Protein AF-A0A7C4TKN8-F1 (afdb_monomer_lite)

Radius of gyration: 19.86 Å; chains: 1; bounding box: 41×46×55 Å

Structure (mmCIF, N/CA/C/O backbone):
data_AF-A0A7C4TKN8-F1
#
_entry.id   AF-A0A7C4TKN8-F1
#
loop_
_atom_site.group_PDB
_atom_site.id
_atom_site.type_symbol
_atom_site.label_atom_id
_atom_site.label_alt_id
_atom_site.label_comp_id
_atom_site.label_asym_id
_atom_site.label_entity_id
_atom_site.label_seq_id
_atom_site.pdbx_PDB_ins_code
_atom_site.Cartn_x
_atom_site.Cartn_y
_atom_site.Cartn_z
_atom_site.occupancy
_atom_site.B_iso_or_equiv
_atom_site.auth_seq_id
_atom_site.auth_comp_id
_atom_site.auth_asym_id
_atom_site.auth_atom_id
_atom_site.pdbx_PDB_model_num
ATOM 1 N N . TYR A 1 1 ? 11.112 13.269 9.703 1.00 58.38 1 TYR A N 1
ATOM 2 C CA . TYR A 1 1 ? 10.769 14.189 8.607 1.00 58.38 1 TYR A CA 1
ATOM 3 C C . TYR A 1 1 ? 9.721 13.500 7.761 1.00 58.38 1 TYR A C 1
ATOM 5 O O . TYR A 1 1 ? 9.881 12.313 7.510 1.00 58.38 1 TYR A O 1
ATOM 13 N N . GLU A 1 2 ? 8.655 14.202 7.397 1.00 79.31 2 GLU A N 1
ATOM 14 C CA . GLU A 1 2 ? 7.656 13.716 6.440 1.00 79.31 2 GLU A CA 1
ATOM 15 C C . GLU A 1 2 ? 8.049 14.217 5.048 1.00 79.31 2 GLU A C 1
ATOM 17 O O . GLU A 1 2 ? 8.492 15.358 4.909 1.00 79.31 2 GLU A O 1
ATOM 22 N N . VAL A 1 3 ? 7.946 13.355 4.038 1.00 88.38 3 VAL A N 1
ATOM 23 C CA . VAL A 1 3 ? 8.319 13.647 2.648 1.00 88.38 3 VAL A CA 1
ATOM 24 C C . VAL A 1 3 ? 7.251 13.046 1.742 1.00 88.38 3 VAL A C 1
ATOM 26 O O . VAL A 1 3 ? 6.828 11.910 1.963 1.00 88.38 3 VAL A O 1
ATOM 29 N N . ALA A 1 4 ? 6.805 13.791 0.728 1.00 90.62 4 ALA A N 1
ATOM 30 C CA . ALA A 1 4 ? 5.909 13.244 -0.283 1.00 90.62 4 ALA A CA 1
ATOM 31 C C . ALA A 1 4 ? 6.655 12.204 -1.133 1.00 90.62 4 ALA A C 1
ATOM 33 O O . ALA A 1 4 ? 7.794 12.426 -1.538 1.00 90.62 4 ALA A O 1
ATOM 34 N N . ILE A 1 5 ? 6.012 11.075 -1.442 1.00 91.00 5 ILE A N 1
ATOM 35 C CA . ILE A 1 5 ? 6.654 9.979 -2.195 1.00 91.00 5 ILE A CA 1
ATOM 36 C C . ILE A 1 5 ? 7.124 10.458 -3.579 1.00 91.00 5 ILE A C 1
ATOM 38 O O . ILE A 1 5 ? 8.182 10.054 -4.054 1.00 91.00 5 ILE A O 1
ATOM 42 N N . GLU A 1 6 ? 6.375 11.370 -4.198 1.00 92.50 6 GLU A N 1
ATOM 43 C CA . GLU A 1 6 ? 6.770 12.031 -5.442 1.00 92.50 6 GLU A CA 1
ATOM 44 C C . GLU A 1 6 ? 8.102 12.784 -5.314 1.00 92.50 6 GLU A C 1
ATOM 46 O O . GLU A 1 6 ? 8.984 12.637 -6.163 1.00 92.50 6 GLU A O 1
ATOM 51 N N . ASP A 1 7 ? 8.270 13.563 -4.245 1.00 93.88 7 ASP A N 1
ATOM 52 C CA . ASP A 1 7 ? 9.499 14.318 -4.004 1.00 93.88 7 ASP A CA 1
ATOM 53 C C . ASP A 1 7 ? 10.676 13.373 -3.760 1.00 93.88 7 ASP A C 1
ATOM 55 O O . ASP A 1 7 ? 11.743 13.565 -4.344 1.00 93.88 7 ASP A O 1
ATOM 59 N N . LEU A 1 8 ? 10.455 12.301 -2.988 1.00 92.94 8 LEU A N 1
ATOM 60 C CA . LEU A 1 8 ? 11.443 11.243 -2.778 1.00 92.94 8 LEU A CA 1
ATOM 61 C C . LEU A 1 8 ? 11.864 10.599 -4.108 1.00 92.94 8 LEU A C 1
ATOM 63 O O . LEU A 1 8 ? 13.055 10.457 -4.377 1.00 92.94 8 LEU A O 1
ATOM 67 N N . PHE A 1 9 ? 10.907 10.240 -4.968 1.00 93.81 9 PHE A N 1
ATOM 68 C CA . PHE A 1 9 ? 11.195 9.668 -6.285 1.00 93.81 9 PHE A CA 1
ATOM 69 C C . PHE A 1 9 ? 12.039 10.628 -7.134 1.00 93.81 9 PHE A C 1
ATOM 71 O O . PHE A 1 9 ? 13.048 10.236 -7.722 1.00 93.81 9 PHE A O 1
ATOM 78 N N . ASN A 1 10 ? 11.651 11.904 -7.174 1.00 93.31 10 ASN A N 1
ATOM 79 C CA . ASN A 1 10 ? 12.344 12.936 -7.940 1.00 93.31 10 ASN A CA 1
ATOM 80 C C . ASN A 1 10 ? 13.753 13.232 -7.406 1.00 93.31 10 ASN A C 1
ATOM 82 O O . ASN A 1 10 ? 14.651 13.546 -8.191 1.00 93.31 10 ASN A O 1
ATOM 86 N N . GLU A 1 11 ? 13.966 13.132 -6.096 1.00 92.50 11 GLU A N 1
ATOM 87 C CA . GLU A 1 11 ? 15.286 13.239 -5.481 1.00 92.50 11 GLU A CA 1
ATOM 88 C C . GLU A 1 11 ? 16.173 12.051 -5.866 1.00 92.50 11 GLU A C 1
ATOM 90 O O . GLU A 1 11 ? 17.301 12.246 -6.325 1.00 92.5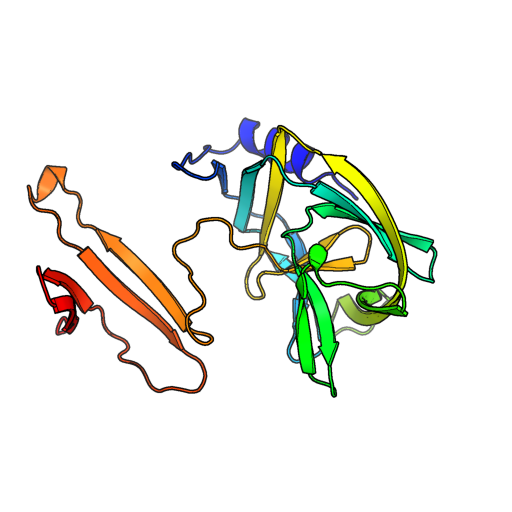0 11 GLU A O 1
ATOM 95 N N . LEU A 1 12 ? 15.645 10.830 -5.775 1.00 91.19 12 LEU A N 1
ATOM 96 C CA . LEU A 1 12 ? 16.371 9.607 -6.113 1.00 91.19 12 LEU A CA 1
ATOM 97 C C . LEU A 1 12 ? 16.767 9.535 -7.587 1.00 91.19 12 LEU A C 1
ATOM 99 O O . LEU A 1 12 ? 17.853 9.056 -7.908 1.00 91.19 12 LEU A O 1
ATOM 103 N N . LEU A 1 13 ? 15.950 10.080 -8.491 1.00 91.38 13 LEU A N 1
ATOM 104 C CA . LEU A 1 13 ? 16.299 10.206 -9.909 1.00 91.38 13 LEU A CA 1
ATOM 105 C C . LEU A 1 13 ? 17.585 11.009 -10.162 1.00 91.38 13 LEU A C 1
ATOM 107 O O . LEU A 1 13 ? 18.194 10.861 -11.220 1.00 91.38 13 LEU A O 1
ATOM 111 N N . ARG A 1 14 ? 17.996 11.883 -9.234 1.00 89.56 14 ARG A N 1
ATOM 112 C CA . ARG A 1 14 ? 19.223 12.684 -9.387 1.00 89.56 14 ARG A CA 1
ATOM 113 C C . ARG A 1 14 ? 20.488 11.877 -9.116 1.00 89.56 14 ARG A C 1
ATOM 115 O O . ARG A 1 14 ? 21.559 12.282 -9.560 1.00 89.56 14 ARG A O 1
ATOM 122 N N . SER A 1 15 ? 20.376 10.782 -8.369 1.00 83.69 15 SER A N 1
ATOM 123 C CA . SER A 1 15 ? 21.509 10.000 -7.862 1.00 83.69 15 SER A CA 1
ATOM 124 C C . SER A 1 15 ? 21.480 8.526 -8.271 1.00 83.69 15 SER A C 1
ATOM 126 O O . SER A 1 15 ? 22.501 7.853 -8.146 1.00 83.69 15 SER A O 1
ATOM 128 N N . SER A 1 16 ? 20.348 8.026 -8.774 1.00 83.69 16 SER A N 1
ATOM 129 C CA . SER A 1 16 ? 20.108 6.606 -9.048 1.00 83.69 16 SER A CA 1
ATOM 130 C C . SER A 1 16 ? 19.597 6.362 -10.469 1.00 83.69 16 SER A C 1
ATOM 132 O O . SER A 1 16 ? 19.028 7.239 -11.119 1.00 83.69 16 SER A O 1
ATOM 134 N N . ASN A 1 17 ? 19.788 5.135 -10.961 1.00 83.44 17 ASN A N 1
ATOM 135 C CA . ASN A 1 17 ? 19.325 4.740 -12.290 1.00 83.44 17 ASN A CA 1
ATOM 136 C C . ASN A 1 17 ? 17.815 4.475 -12.295 1.00 83.44 17 ASN A C 1
ATOM 138 O O . ASN A 1 17 ? 17.314 3.669 -11.511 1.00 83.44 17 ASN A O 1
ATOM 142 N N . LEU A 1 18 ? 17.117 5.104 -13.240 1.00 90.12 18 LEU A N 1
ATOM 143 C CA . LEU A 1 18 ? 15.716 4.828 -13.536 1.00 90.12 18 LEU A CA 1
ATOM 144 C C . LEU A 1 18 ? 15.592 3.538 -14.349 1.00 90.12 18 LEU A C 1
ATOM 146 O O . LEU A 1 18 ? 16.145 3.437 -15.446 1.00 90.12 18 LEU A O 1
ATOM 150 N N . ILE A 1 19 ? 14.807 2.589 -13.853 1.00 85.81 19 ILE A N 1
ATOM 151 C CA . ILE A 1 19 ? 14.421 1.395 -14.601 1.00 85.81 19 ILE A CA 1
ATOM 152 C C . ILE A 1 19 ? 13.006 1.629 -15.123 1.00 85.81 19 ILE A C 1
ATOM 154 O O . ILE A 1 19 ? 12.072 1.807 -14.346 1.00 85.81 19 ILE A O 1
ATOM 158 N N . ARG A 1 20 ? 12.850 1.638 -16.447 1.00 86.06 20 ARG A N 1
ATOM 159 C CA . ARG A 1 20 ? 11.546 1.787 -17.100 1.00 86.06 20 ARG A CA 1
ATOM 160 C C . ARG A 1 20 ? 11.044 0.440 -17.581 1.00 86.06 20 ARG A C 1
ATOM 162 O O . ARG A 1 20 ? 11.776 -0.290 -18.248 1.00 86.06 20 ARG A O 1
ATOM 169 N N . THR A 1 21 ? 9.789 0.143 -17.289 1.00 81.88 21 THR A N 1
ATOM 170 C CA . THR A 1 21 ? 9.071 -1.002 -17.848 1.00 81.88 21 THR A CA 1
ATOM 171 C C . THR A 1 21 ? 7.950 -0.506 -18.762 1.00 81.88 21 THR A C 1
ATOM 173 O O . THR A 1 21 ? 7.810 0.692 -19.008 1.00 81.88 21 THR A O 1
ATOM 176 N N . LYS A 1 22 ? 7.156 -1.430 -19.309 1.00 79.12 22 LYS A N 1
ATOM 177 C CA . LYS A 1 22 ? 5.969 -1.065 -20.089 1.00 79.12 22 LYS A CA 1
ATOM 178 C C . LYS A 1 22 ? 4.902 -0.391 -19.217 1.00 79.12 22 LYS A C 1
ATOM 180 O O . LYS A 1 22 ? 4.203 0.493 -19.703 1.00 79.12 22 LYS A O 1
ATOM 185 N N . ASP A 1 23 ? 4.796 -0.819 -17.962 1.00 79.44 23 ASP A N 1
ATOM 186 C CA . ASP A 1 23 ? 3.645 -0.523 -17.110 1.00 79.44 23 ASP A CA 1
ATOM 187 C C . ASP A 1 23 ? 3.998 0.455 -15.972 1.00 79.44 23 ASP A C 1
ATOM 189 O O . ASP A 1 23 ? 3.135 1.190 -15.501 1.00 79.44 23 ASP A O 1
ATOM 193 N N . TYR A 1 24 ? 5.269 0.517 -15.561 1.00 85.62 24 TYR A N 1
ATOM 194 C CA . TYR A 1 24 ? 5.747 1.366 -14.464 1.00 85.62 24 TYR A CA 1
ATOM 195 C C . TYR A 1 24 ? 7.229 1.753 -14.593 1.00 85.62 24 TYR A C 1
ATOM 197 O O . TYR A 1 24 ? 8.024 1.085 -15.260 1.00 85.62 24 TYR A O 1
ATOM 205 N N . ASP A 1 25 ? 7.606 2.814 -13.890 1.00 89.06 25 ASP A N 1
ATOM 206 C CA . ASP A 1 25 ? 8.979 3.258 -13.669 1.00 89.06 25 ASP A CA 1
ATOM 207 C C . ASP A 1 25 ? 9.376 2.932 -12.221 1.00 89.06 25 ASP A C 1
ATOM 209 O O . ASP A 1 25 ? 8.586 3.161 -11.304 1.00 89.06 25 ASP A O 1
ATOM 213 N N . LEU A 1 26 ? 10.601 2.457 -11.986 1.00 90.00 26 LEU A N 1
ATOM 214 C CA . LEU A 1 26 ? 11.130 2.276 -10.633 1.00 90.00 26 LEU A CA 1
ATOM 215 C C . LEU A 1 26 ? 12.525 2.879 -10.455 1.00 90.00 26 LEU A C 1
ATOM 217 O O . LEU A 1 26 ? 13.327 2.944 -11.391 1.00 90.00 26 LEU A O 1
ATOM 221 N N . VAL A 1 27 ? 12.820 3.262 -9.218 1.00 90.25 27 VAL A N 1
ATOM 222 C CA . VAL A 1 27 ? 14.156 3.647 -8.769 1.00 90.25 27 VAL A CA 1
ATOM 223 C C . VAL A 1 27 ? 14.496 2.818 -7.540 1.00 90.25 27 VAL A C 1
ATOM 225 O O . VAL A 1 27 ? 13.745 2.821 -6.566 1.00 90.25 27 VAL A O 1
ATOM 228 N N . ASN A 1 28 ? 15.613 2.093 -7.595 1.00 86.81 28 ASN A N 1
ATOM 229 C CA . ASN A 1 28 ? 16.101 1.337 -6.443 1.00 86.81 28 ASN A CA 1
ATOM 230 C C . ASN A 1 28 ? 16.633 2.288 -5.373 1.00 86.81 28 ASN A C 1
ATOM 232 O O . ASN A 1 28 ? 17.205 3.334 -5.686 1.00 86.81 28 ASN A O 1
ATOM 236 N N . THR A 1 29 ? 16.495 1.881 -4.120 1.00 86.69 29 THR A N 1
ATOM 237 C CA . THR A 1 29 ? 16.937 2.654 -2.962 1.00 86.69 29 THR A CA 1
ATOM 238 C C . THR A 1 29 ? 17.842 1.829 -2.066 1.00 86.69 29 THR A C 1
ATOM 240 O O . THR A 1 29 ? 17.672 0.621 -1.930 1.00 86.69 29 THR A O 1
ATOM 243 N N . ASP A 1 30 ? 18.795 2.507 -1.433 1.00 85.56 30 ASP A N 1
ATOM 244 C CA . ASP A 1 30 ? 19.619 1.958 -0.362 1.00 85.56 30 ASP A CA 1
ATOM 245 C C . ASP A 1 30 ? 19.651 2.961 0.797 1.00 85.56 30 ASP A C 1
ATOM 247 O O . ASP A 1 30 ? 19.662 4.176 0.582 1.00 85.56 30 ASP A O 1
ATOM 251 N N . GLY A 1 31 ? 19.605 2.460 2.029 1.00 88.69 31 GLY A N 1
ATOM 252 C CA . GLY A 1 31 ? 19.611 3.286 3.238 1.00 88.69 31 GLY A CA 1
ATOM 253 C C . GLY A 1 31 ? 18.335 4.097 3.512 1.00 88.69 31 GLY A C 1
ATOM 254 O O . GLY A 1 31 ? 18.346 4.922 4.426 1.00 88.69 31 GLY A O 1
ATOM 255 N N . ILE A 1 32 ? 17.242 3.875 2.772 1.00 92.50 32 ILE A N 1
ATOM 256 C CA . ILE A 1 32 ? 15.937 4.506 3.031 1.00 92.50 32 ILE A CA 1
ATOM 257 C C . ILE A 1 32 ? 15.050 3.546 3.815 1.00 92.50 32 ILE A C 1
ATOM 259 O O . ILE A 1 32 ? 14.935 2.367 3.487 1.00 92.50 32 ILE A O 1
ATOM 263 N N . TYR A 1 33 ? 14.390 4.076 4.841 1.00 93.75 33 TYR A N 1
ATOM 264 C CA . TYR A 1 33 ? 13.512 3.311 5.712 1.00 93.75 33 TYR A CA 1
ATOM 265 C C . TYR A 1 33 ? 12.176 4.022 5.883 1.00 93.75 33 TYR A C 1
ATOM 267 O O . TYR A 1 33 ? 12.111 5.250 5.921 1.00 93.75 33 TYR A O 1
ATOM 275 N N . THR A 1 34 ? 11.122 3.233 6.043 1.00 94.69 34 THR A N 1
ATOM 276 C CA . THR A 1 34 ? 9.787 3.707 6.411 1.00 94.69 34 THR A CA 1
ATOM 277 C C . THR A 1 34 ? 9.215 2.837 7.524 1.00 94.69 34 THR A C 1
ATOM 279 O O . THR A 1 34 ? 9.735 1.756 7.806 1.00 94.69 34 THR A O 1
ATOM 282 N N . LEU A 1 35 ? 8.158 3.305 8.181 1.00 94.31 35 LEU A N 1
ATOM 283 C CA . LEU A 1 35 ? 7.418 2.483 9.129 1.00 94.31 35 LEU A CA 1
ATOM 284 C C . LEU A 1 35 ? 6.577 1.468 8.363 1.00 94.31 35 LEU A C 1
ATOM 286 O O . LEU A 1 35 ? 5.854 1.839 7.445 1.00 94.31 35 LEU A O 1
ATOM 290 N N . SER A 1 36 ? 6.660 0.205 8.765 1.00 94.81 36 SER A N 1
ATOM 291 C CA . SER A 1 36 ? 5.910 -0.908 8.187 1.00 94.81 36 SER A CA 1
ATOM 292 C C . SER A 1 36 ? 5.313 -1.763 9.299 1.00 94.81 36 SER A C 1
ATOM 294 O O . SER A 1 36 ? 5.934 -1.960 10.350 1.00 94.81 36 SER A O 1
ATOM 296 N N . LEU A 1 37 ? 4.101 -2.257 9.070 1.00 93.56 37 LEU A N 1
ATOM 297 C CA . LEU A 1 37 ? 3.360 -3.132 9.964 1.00 93.56 37 LEU A CA 1
ATOM 298 C C . LEU A 1 37 ? 3.683 -4.595 9.649 1.00 93.56 37 LEU A C 1
ATOM 300 O O . LEU A 1 37 ? 3.576 -5.050 8.511 1.00 93.56 37 LEU A O 1
ATOM 304 N N . ASN A 1 38 ? 3.981 -5.381 10.679 1.00 92.00 38 ASN A N 1
ATOM 305 C CA . ASN A 1 38 ? 3.947 -6.831 10.580 1.00 92.00 38 ASN A CA 1
ATOM 306 C C . ASN A 1 38 ? 2.497 -7.323 10.764 1.00 92.00 38 ASN A C 1
ATOM 308 O O . ASN A 1 38 ? 1.995 -7.316 11.891 1.00 92.00 38 ASN A O 1
ATOM 312 N N . PRO A 1 39 ? 1.825 -7.830 9.713 1.00 88.38 39 PRO A N 1
ATOM 313 C CA . PRO A 1 39 ? 0.411 -8.207 9.791 1.00 88.38 39 PRO A CA 1
ATOM 314 C C . PRO A 1 39 ? 0.148 -9.403 10.719 1.00 88.38 39 PRO A C 1
ATOM 316 O O . PRO A 1 39 ? -0.993 -9.660 11.079 1.00 88.38 39 PRO A O 1
ATOM 319 N N . LYS A 1 40 ? 1.182 -10.153 11.131 1.00 88.00 40 LYS A N 1
ATOM 320 C CA . LYS A 1 40 ? 1.015 -11.312 12.023 1.00 88.00 40 LYS A CA 1
ATOM 321 C C . LYS A 1 40 ? 0.866 -10.941 13.491 1.00 88.00 40 LYS A C 1
ATOM 323 O O . LYS A 1 40 ? 0.305 -11.721 14.251 1.00 88.00 40 LYS A O 1
ATOM 328 N N . ASN A 1 41 ? 1.471 -9.837 13.912 1.00 89.25 41 ASN A N 1
ATOM 329 C CA . ASN A 1 41 ? 1.534 -9.455 15.324 1.00 89.25 41 ASN A CA 1
ATOM 330 C C . ASN A 1 41 ? 1.265 -7.965 15.557 1.00 89.25 41 ASN A C 1
ATOM 332 O O . ASN A 1 41 ? 1.430 -7.500 16.679 1.00 89.25 41 ASN A O 1
ATOM 336 N N . LEU A 1 42 ? 0.901 -7.234 14.501 1.00 91.25 42 LEU A N 1
ATOM 337 C CA . LEU A 1 42 ? 0.583 -5.810 14.500 1.00 91.25 42 LEU A CA 1
ATOM 338 C C . LEU A 1 42 ? 1.718 -4.898 14.984 1.00 91.25 42 LEU A C 1
ATOM 340 O O . LEU A 1 42 ? 1.491 -3.725 15.250 1.00 91.25 42 LEU A O 1
ATOM 344 N N . THR A 1 43 ? 2.953 -5.390 15.070 1.00 92.69 43 THR A N 1
ATOM 345 C CA . THR A 1 43 ? 4.089 -4.539 15.449 1.00 92.69 43 THR A CA 1
ATOM 346 C C . THR A 1 43 ? 4.516 -3.657 14.283 1.00 92.69 43 THR A C 1
ATOM 348 O O . THR A 1 43 ? 4.574 -4.114 13.141 1.00 92.69 43 THR A O 1
ATOM 351 N N . ILE A 1 44 ? 4.855 -2.405 14.574 1.00 93.31 44 ILE A N 1
ATOM 352 C CA . ILE A 1 44 ? 5.360 -1.427 13.613 1.00 93.31 44 ILE A CA 1
ATOM 353 C C . ILE A 1 44 ? 6.840 -1.208 13.859 1.00 93.31 44 ILE A C 1
ATOM 355 O O . ILE A 1 44 ? 7.269 -0.964 14.988 1.00 93.31 44 ILE A O 1
ATOM 359 N N . ASN A 1 45 ? 7.625 -1.291 12.790 1.00 93.31 45 ASN A N 1
ATOM 360 C CA . ASN A 1 45 ? 9.068 -1.110 12.829 1.00 93.31 45 ASN A CA 1
ATOM 361 C C . ASN A 1 45 ? 9.559 -0.369 11.589 1.00 93.31 45 ASN A C 1
ATOM 363 O O . ASN A 1 45 ? 8.901 -0.363 10.549 1.00 93.31 45 ASN A O 1
ATOM 367 N N . TRP A 1 46 ? 10.753 0.207 11.695 1.00 93.81 46 TRP A N 1
ATOM 368 C CA . TRP A 1 46 ? 11.481 0.704 10.535 1.00 93.81 46 TRP A CA 1
ATOM 369 C C . TRP A 1 46 ? 11.874 -0.470 9.639 1.00 93.81 46 TRP A C 1
ATOM 371 O O . TRP A 1 46 ? 12.495 -1.428 10.097 1.00 93.81 46 TRP A O 1
ATOM 381 N N . CYS A 1 47 ? 11.488 -0.401 8.372 1.00 93.81 47 CYS A N 1
ATOM 382 C CA . CYS A 1 47 ? 11.731 -1.420 7.359 1.00 93.81 47 CYS A CA 1
ATOM 383 C C . CYS A 1 47 ? 12.334 -0.777 6.111 1.00 93.81 47 CYS A C 1
ATOM 385 O O . CYS A 1 47 ? 12.087 0.397 5.828 1.00 93.81 47 CYS A O 1
ATOM 387 N N . SER A 1 48 ? 13.170 -1.542 5.410 1.00 94.00 48 SER A N 1
ATOM 388 C CA . SER A 1 48 ? 13.941 -1.045 4.271 1.00 94.00 48 SER A CA 1
ATOM 389 C C . SER A 1 48 ? 13.019 -0.819 3.082 1.00 94.00 48 SER A C 1
ATOM 391 O O . SER A 1 48 ? 12.331 -1.740 2.635 1.00 94.00 48 SER A O 1
ATOM 393 N N . VAL A 1 49 ? 13.039 0.397 2.550 1.00 93.12 49 VAL A N 1
ATOM 394 C CA . VAL A 1 49 ? 12.483 0.688 1.231 1.00 93.12 49 VAL A CA 1
ATOM 395 C C . VAL A 1 49 ? 13.557 0.278 0.234 1.00 93.12 49 VAL A C 1
ATOM 397 O O . VAL A 1 49 ? 14.667 0.809 0.288 1.00 93.12 49 VAL A O 1
ATOM 400 N N . TYR A 1 50 ? 13.266 -0.685 -0.638 1.00 88.75 50 TYR A N 1
ATOM 401 C CA . TYR A 1 50 ? 14.224 -1.146 -1.655 1.00 88.75 50 TYR A CA 1
ATOM 402 C C . TYR A 1 50 ? 13.940 -0.564 -3.042 1.00 88.75 50 TYR A C 1
ATOM 404 O O . TYR A 1 50 ? 14.827 -0.554 -3.898 1.00 88.75 50 TYR A O 1
ATOM 412 N N . ALA A 1 51 ? 12.725 -0.061 -3.263 1.00 90.44 51 ALA A N 1
ATOM 413 C CA . ALA A 1 51 ? 12.378 0.675 -4.464 1.00 90.44 51 ALA A CA 1
ATOM 414 C C . ALA A 1 51 ? 11.271 1.701 -4.203 1.00 90.44 51 ALA A C 1
ATOM 416 O O . ALA A 1 51 ? 10.394 1.504 -3.361 1.00 90.44 51 ALA A O 1
ATOM 417 N N . VAL A 1 52 ? 11.296 2.775 -4.989 1.00 92.12 52 VAL A N 1
ATOM 418 C CA . VAL A 1 52 ? 10.169 3.696 -5.164 1.00 92.12 52 VAL A CA 1
ATOM 419 C C . VAL A 1 52 ? 9.659 3.521 -6.585 1.00 92.12 52 VAL A C 1
ATOM 421 O O . VAL A 1 52 ? 10.440 3.534 -7.541 1.00 92.12 52 VAL A O 1
ATOM 424 N N . VAL A 1 53 ? 8.353 3.335 -6.727 1.00 90.06 53 VAL A N 1
ATOM 425 C CA . VAL A 1 53 ? 7.701 2.999 -7.992 1.00 90.06 53 VAL A CA 1
ATOM 426 C C . VAL A 1 53 ? 6.729 4.106 -8.359 1.00 90.06 53 VAL A C 1
ATOM 428 O O . VAL A 1 53 ? 6.062 4.671 -7.496 1.00 90.06 53 VAL A O 1
ATOM 431 N N . ARG A 1 54 ? 6.615 4.403 -9.652 1.00 89.50 54 ARG A N 1
ATOM 432 C CA . ARG A 1 54 ? 5.518 5.211 -10.181 1.00 89.50 54 ARG A CA 1
ATOM 433 C C . ARG A 1 54 ? 4.918 4.568 -11.416 1.00 89.50 54 ARG A C 1
ATOM 435 O O . ARG A 1 54 ? 5.627 3.963 -12.217 1.00 89.50 54 ARG A O 1
ATOM 442 N N . HIS A 1 55 ? 3.632 4.777 -11.632 1.00 85.69 55 HIS A N 1
ATOM 443 C CA . HIS A 1 55 ? 2.984 4.411 -12.886 1.00 85.69 55 HIS A CA 1
ATOM 444 C C . HIS A 1 55 ? 1.985 5.483 -13.293 1.00 85.69 55 HIS A C 1
ATOM 446 O O . HIS A 1 55 ? 1.489 6.243 -12.457 1.00 85.69 55 HIS A O 1
ATOM 452 N N . ARG A 1 56 ? 1.725 5.583 -14.599 1.00 85.62 56 ARG A N 1
ATOM 453 C CA . ARG A 1 56 ? 0.729 6.523 -15.102 1.00 85.62 56 ARG A CA 1
ATOM 454 C C . ARG A 1 56 ? -0.650 5.920 -14.874 1.00 85.62 56 ARG A C 1
ATOM 456 O O . ARG A 1 56 ? -0.909 4.816 -15.341 1.00 85.62 56 ARG A O 1
ATOM 463 N N . SER A 1 57 ? -1.513 6.644 -14.180 1.00 81.44 57 SER A N 1
ATOM 464 C CA . SER A 1 57 ? -2.865 6.201 -13.872 1.00 81.44 57 SER A CA 1
ATOM 465 C C . SER A 1 57 ? -3.887 7.284 -14.204 1.00 81.44 57 SER A C 1
ATOM 467 O O . SER A 1 57 ? -3.592 8.481 -14.149 1.00 81.44 57 SER A O 1
ATOM 469 N N . SER A 1 58 ? -5.079 6.819 -14.574 1.00 84.19 58 SER A N 1
ATOM 470 C CA . SER A 1 58 ? -6.293 7.604 -14.763 1.00 84.19 58 SER A CA 1
ATOM 471 C C . SER A 1 58 ? -7.398 7.074 -13.841 1.00 84.19 58 SER A C 1
ATOM 473 O O . SER A 1 58 ? -8.438 6.629 -14.326 1.00 84.19 58 SER A O 1
ATOM 475 N N . SER A 1 59 ? -7.133 7.033 -12.533 1.00 81.94 59 SER A N 1
ATOM 476 C CA . SER A 1 59 ? -8.053 6.485 -11.523 1.00 81.94 59 SER A CA 1
ATOM 477 C C . SER A 1 59 ? -8.763 7.587 -10.738 1.00 81.94 59 SER A C 1
ATOM 479 O O . SER A 1 59 ? -8.286 8.726 -10.622 1.00 81.94 59 SER A O 1
ATOM 481 N N . TYR A 1 60 ? -9.901 7.230 -10.149 1.00 87.75 60 TYR A N 1
ATOM 482 C CA . TYR A 1 60 ? -10.596 8.081 -9.195 1.00 87.75 60 TYR A CA 1
ATOM 483 C C . TYR A 1 60 ? -9.791 8.229 -7.905 1.00 87.75 60 TYR A C 1
ATOM 485 O O . TYR A 1 60 ? -9.269 7.257 -7.356 1.00 87.75 60 TYR A O 1
ATOM 493 N N . LEU A 1 61 ? -9.676 9.469 -7.432 1.00 90.25 61 LEU A N 1
ATOM 494 C CA . LEU A 1 61 ? -8.983 9.832 -6.205 1.00 90.25 61 LEU A CA 1
ATOM 495 C C . LEU A 1 61 ? -10.003 10.088 -5.100 1.00 90.25 61 LEU A C 1
ATOM 497 O O . LEU A 1 61 ? -10.941 10.874 -5.272 1.00 90.25 61 LEU A O 1
ATOM 501 N N . TYR A 1 62 ? -9.770 9.469 -3.950 1.00 93.00 62 TYR A N 1
ATOM 502 C CA . TYR A 1 62 ? -10.598 9.602 -2.763 1.00 93.00 62 TYR A CA 1
ATOM 503 C C . TYR A 1 62 ? -9.783 10.137 -1.584 1.00 93.00 62 TYR A C 1
ATOM 505 O O . TYR A 1 62 ? -8.592 9.859 -1.459 1.00 93.00 62 TYR A O 1
ATOM 513 N N . GLU A 1 63 ? -10.428 10.913 -0.716 1.00 95.38 63 GLU A N 1
ATOM 514 C CA . GLU A 1 63 ? -9.936 11.258 0.618 1.00 95.38 63 GLU A CA 1
ATOM 515 C C . GLU A 1 63 ? -10.663 10.371 1.622 1.00 95.38 63 GLU A C 1
ATOM 517 O O . GLU A 1 63 ? -11.872 10.518 1.819 1.00 95.38 63 GLU A O 1
ATOM 522 N N . VAL A 1 64 ? -9.935 9.447 2.241 1.00 96.38 64 VAL A N 1
ATOM 523 C CA . VAL A 1 64 ? -10.435 8.652 3.365 1.00 96.38 64 VAL A CA 1
ATOM 524 C C . VAL A 1 64 ? -10.119 9.421 4.638 1.00 96.38 64 VAL A C 1
ATOM 526 O O . VAL A 1 64 ? -8.951 9.693 4.912 1.00 96.38 64 VAL A O 1
ATOM 529 N N . VAL A 1 65 ? -11.145 9.786 5.403 1.00 97.25 65 VAL A N 1
ATOM 530 C CA . VAL A 1 65 ? -11.019 10.527 6.664 1.00 97.25 65 VAL A CA 1
ATOM 531 C C . VAL A 1 65 ? -11.353 9.598 7.822 1.00 97.25 65 VAL A C 1
ATOM 533 O O . VAL A 1 65 ? -12.325 8.844 7.769 1.00 97.25 65 VAL A O 1
ATOM 536 N N . LEU A 1 66 ? -10.548 9.654 8.877 1.00 96.94 66 LEU A N 1
ATOM 537 C CA . LEU A 1 66 ? -10.706 8.849 10.081 1.00 96.94 66 LEU A CA 1
ATOM 538 C C . LEU A 1 66 ? -11.404 9.622 11.202 1.00 96.94 66 LEU A C 1
ATOM 540 O O . LEU A 1 66 ? -11.604 10.836 11.135 1.00 96.94 66 LEU A O 1
ATOM 544 N N . ASP A 1 67 ? -11.827 8.910 12.239 1.00 96.25 67 ASP A N 1
ATOM 545 C CA . ASP A 1 67 ? -12.502 9.476 13.409 1.00 96.25 67 ASP A CA 1
ATOM 546 C C . ASP A 1 67 ? -11.588 10.294 14.337 1.00 96.25 67 ASP A C 1
ATOM 548 O O . ASP A 1 67 ? -12.087 11.078 15.143 1.00 96.25 67 ASP A O 1
ATOM 552 N N 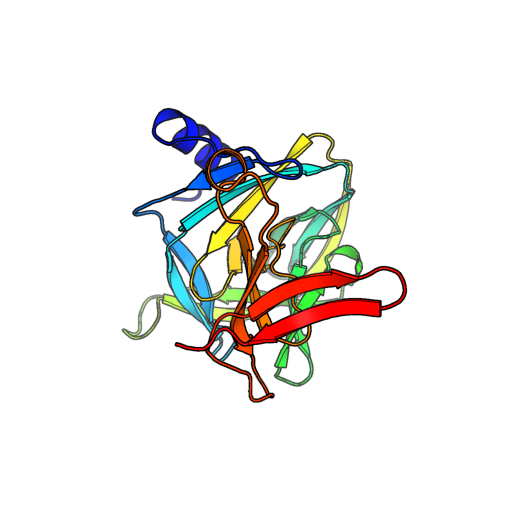. ASP A 1 68 ? -10.270 10.174 14.183 1.00 92.50 68 ASP A N 1
ATOM 553 C CA . ASP A 1 68 ? -9.262 11.001 14.855 1.00 92.50 68 ASP A CA 1
ATOM 554 C C . ASP A 1 68 ? -8.861 12.257 14.054 1.00 92.50 68 ASP A C 1
ATOM 556 O O . ASP A 1 68 ? -8.030 13.043 14.507 1.00 92.50 68 ASP A O 1
ATOM 560 N N . GLY A 1 69 ? -9.474 12.471 12.884 1.00 92.12 69 GLY A N 1
ATOM 561 C CA . GLY A 1 69 ? -9.207 13.605 11.998 1.00 92.12 69 GLY A CA 1
ATOM 562 C C . GLY A 1 69 ? -8.051 13.393 11.016 1.00 92.12 69 GLY A C 1
ATOM 563 O O . GLY A 1 69 ? -7.863 14.237 10.136 1.00 92.12 69 GLY A O 1
ATOM 564 N N . ASN A 1 70 ? -7.311 12.281 11.107 1.00 92.94 70 ASN A N 1
ATOM 565 C CA . ASN A 1 70 ? -6.324 11.920 10.091 1.00 92.94 70 ASN A CA 1
ATOM 566 C C . ASN A 1 70 ? -7.008 11.606 8.756 1.00 92.94 70 ASN A C 1
ATOM 568 O O . ASN A 1 70 ? -8.165 11.182 8.709 1.00 92.94 70 ASN A O 1
ATOM 572 N N . SER A 1 71 ? -6.288 11.808 7.653 1.00 94.81 71 SER A N 1
ATOM 573 C CA . SER A 1 71 ? -6.805 11.485 6.324 1.00 94.81 71 SER A CA 1
ATOM 574 C C . SER A 1 71 ? -5.717 11.065 5.343 1.00 94.81 71 SER A C 1
ATOM 576 O O . SER A 1 71 ? -4.562 11.494 5.429 1.00 94.81 71 SER A O 1
ATOM 578 N N . LEU A 1 72 ? -6.111 10.238 4.379 1.00 93.75 72 LEU A N 1
ATOM 579 C CA . LEU A 1 72 ? -5.259 9.755 3.300 1.00 93.75 72 LEU A CA 1
ATOM 580 C C . LEU A 1 72 ? -5.931 10.014 1.954 1.00 93.75 72 LEU A C 1
ATOM 582 O O . LEU A 1 72 ? -7.084 9.638 1.738 1.00 93.75 72 LEU A O 1
ATOM 586 N N . LYS A 1 73 ? -5.182 10.635 1.040 1.00 91.06 73 LYS A N 1
ATOM 587 C CA . LYS A 1 73 ? -5.577 10.785 -0.362 1.00 91.06 73 LYS A CA 1
ATOM 588 C C . LYS A 1 73 ? -4.985 9.642 -1.157 1.00 91.06 73 LYS A C 1
ATOM 590 O O . LYS A 1 73 ? -3.768 9.478 -1.177 1.00 91.06 73 LYS A O 1
ATOM 595 N N . VAL A 1 74 ? -5.841 8.857 -1.789 1.00 89.62 74 VAL A N 1
ATOM 596 C CA . VAL A 1 74 ? -5.442 7.590 -2.394 1.00 89.62 74 VAL A CA 1
ATOM 597 C C . VAL A 1 74 ? -6.383 7.235 -3.545 1.00 89.62 74 VAL A C 1
ATOM 599 O O . VAL A 1 74 ? -7.536 7.674 -3.565 1.00 89.62 74 VAL A O 1
ATOM 602 N N . THR A 1 75 ? -5.894 6.506 -4.551 1.00 88.56 75 THR A N 1
ATOM 603 C CA . THR A 1 75 ? -6.764 6.069 -5.651 1.00 88.56 75 THR A CA 1
ATOM 604 C C . THR A 1 75 ? -7.678 4.926 -5.223 1.00 88.56 75 THR A C 1
ATOM 606 O O . THR A 1 75 ? -7.381 4.199 -4.277 1.00 88.56 75 THR A O 1
ATOM 609 N N . GLU A 1 76 ? -8.778 4.755 -5.950 1.00 83.44 76 GLU A N 1
ATOM 610 C CA . GLU A 1 76 ? -9.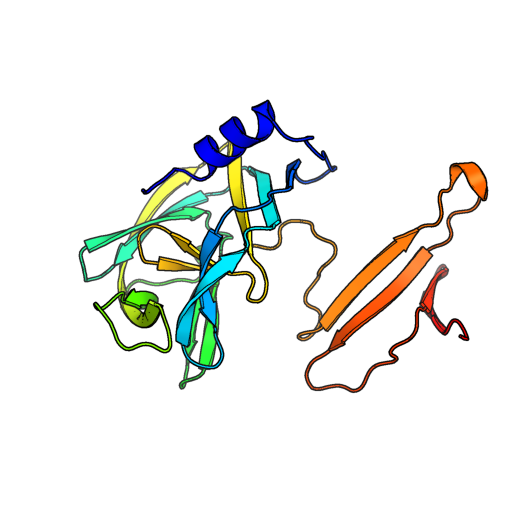790 3.719 -5.702 1.00 83.44 76 GLU A CA 1
ATOM 611 C C . GLU A 1 76 ? -9.238 2.285 -5.656 1.00 83.44 76 GLU A C 1
ATOM 613 O O . GLU A 1 76 ? -9.752 1.449 -4.913 1.00 83.44 76 GLU A O 1
ATOM 618 N N . ASP A 1 77 ? -8.176 2.022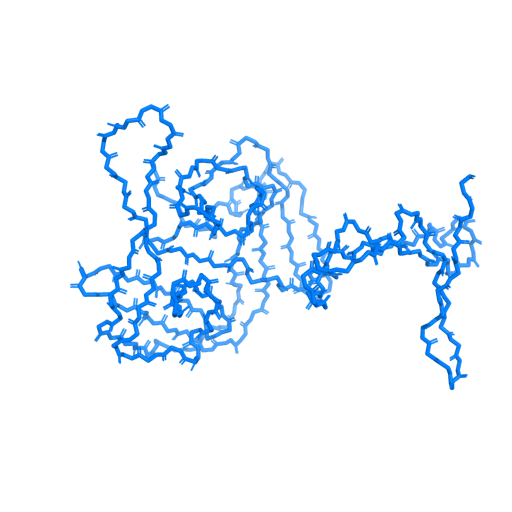 -6.422 1.00 80.94 77 ASP A N 1
ATOM 619 C CA . ASP A 1 77 ? -7.581 0.696 -6.589 1.00 80.94 77 ASP A CA 1
ATOM 620 C C . ASP A 1 77 ? -6.565 0.334 -5.501 1.00 80.94 77 ASP A C 1
ATOM 622 O O . ASP A 1 77 ? -6.195 -0.838 -5.374 1.00 80.94 77 ASP A O 1
ATOM 626 N N . HIS A 1 78 ? -6.097 1.313 -4.721 1.00 83.62 78 HIS A N 1
ATOM 627 C CA . HIS A 1 78 ? -5.166 1.027 -3.635 1.00 83.62 78 HIS A CA 1
ATOM 628 C C . HIS A 1 78 ? -5.877 0.318 -2.500 1.00 83.62 78 HIS A C 1
ATOM 630 O O . HIS A 1 78 ? -7.061 0.538 -2.230 1.00 83.62 78 HIS A O 1
ATOM 636 N N . SER A 1 79 ? -5.110 -0.515 -1.808 1.00 88.56 79 SER A N 1
ATOM 637 C CA . SER A 1 79 ? -5.633 -1.271 -0.688 1.00 88.56 79 SER A CA 1
ATOM 638 C C . SER A 1 79 ? -5.075 -0.799 0.649 1.00 88.56 79 SER A C 1
ATOM 640 O O . SER A 1 79 ? -3.894 -0.480 0.789 1.00 88.56 79 SER A O 1
ATOM 642 N N . LEU A 1 80 ? -5.951 -0.771 1.644 1.00 89.62 80 LEU A N 1
ATOM 643 C CA . LEU A 1 80 ? -5.641 -0.511 3.043 1.00 89.62 80 LEU A CA 1
ATOM 644 C C . LEU A 1 80 ? -5.807 -1.805 3.834 1.00 89.62 80 LEU A C 1
ATOM 646 O O . LEU A 1 80 ? -6.417 -2.760 3.354 1.00 89.62 80 LEU A O 1
ATOM 650 N N . PHE A 1 81 ? -5.294 -1.836 5.058 1.00 90.06 81 PHE A N 1
ATOM 651 C CA . PHE A 1 81 ? -5.563 -2.956 5.951 1.00 90.06 81 PHE A CA 1
ATOM 652 C C . PHE A 1 81 ? -6.791 -2.701 6.811 1.00 90.06 81 PHE A C 1
ATOM 654 O O . PHE A 1 81 ? -6.923 -1.639 7.418 1.00 90.06 81 PHE A O 1
ATOM 661 N N . THR A 1 82 ? -7.644 -3.711 6.907 1.00 88.06 82 THR A N 1
ATOM 662 C CA . THR A 1 82 ? -8.763 -3.798 7.841 1.00 88.06 82 THR A CA 1
ATOM 663 C C . THR A 1 82 ? -8.585 -5.020 8.743 1.00 88.06 82 THR A C 1
ATOM 665 O O . THR A 1 82 ? -7.576 -5.728 8.669 1.00 88.06 82 THR A O 1
ATOM 668 N N . LEU A 1 83 ? -9.543 -5.249 9.633 1.00 77.81 83 LEU A N 1
ATOM 669 C CA . LEU A 1 83 ? -9.561 -6.410 10.503 1.00 77.81 83 LEU A CA 1
ATOM 670 C C . LEU A 1 83 ? -10.961 -7.019 10.497 1.00 77.81 83 LEU A C 1
ATOM 672 O O . LEU A 1 83 ? -11.914 -6.368 10.923 1.00 77.81 83 LEU A O 1
ATOM 676 N N . ASP A 1 84 ? -11.058 -8.259 10.027 1.00 74.00 84 ASP A N 1
ATOM 677 C CA . ASP A 1 84 ? -12.291 -9.045 9.998 1.00 74.00 84 ASP A CA 1
ATOM 678 C C . ASP A 1 84 ? -12.106 -10.297 10.862 1.00 74.00 84 ASP A C 1
ATOM 680 O O . ASP A 1 84 ? -11.127 -11.023 10.717 1.00 74.00 84 ASP A O 1
ATOM 684 N N . ASP A 1 85 ? -12.995 -10.498 11.835 1.00 76.25 85 ASP A N 1
ATOM 685 C CA . ASP A 1 85 ? -12.951 -11.599 12.815 1.00 76.25 85 ASP A CA 1
ATOM 686 C C . ASP A 1 85 ? -11.562 -11.862 13.453 1.00 76.25 85 ASP A C 1
ATOM 688 O O . ASP A 1 85 ? -11.117 -12.997 13.634 1.00 76.25 85 ASP A O 1
ATOM 692 N N . GLY A 1 86 ? -10.823 -10.795 13.784 1.00 72.62 86 GLY A N 1
ATOM 693 C CA . GLY A 1 86 ? -9.484 -10.915 14.380 1.00 72.62 86 GLY A CA 1
ATOM 694 C C . GLY A 1 86 ? -8.347 -11.140 13.377 1.00 72.62 86 GLY A C 1
ATOM 695 O O . GLY A 1 86 ? -7.187 -11.203 13.790 1.00 72.62 86 GLY A O 1
ATOM 696 N N . VAL A 1 87 ? -8.650 -11.243 12.083 1.00 75.75 87 VAL A N 1
ATOM 697 C CA . VAL A 1 87 ? -7.686 -11.470 11.003 1.00 75.75 87 VAL A CA 1
ATOM 698 C C . VAL A 1 87 ? -7.429 -10.166 10.255 1.00 75.75 87 VAL A C 1
ATOM 700 O O . VAL A 1 87 ? -8.350 -9.434 9.908 1.00 75.75 87 VAL A O 1
ATOM 703 N N . VAL A 1 88 ? -6.150 -9.863 10.022 1.00 83.12 88 VAL A N 1
ATOM 704 C CA . VAL A 1 88 ? -5.742 -8.715 9.206 1.00 83.12 88 VAL A CA 1
ATOM 705 C C . VAL A 1 88 ? -6.045 -9.015 7.745 1.00 83.12 88 VAL A C 1
ATOM 707 O O . VAL A 1 88 ? -5.447 -9.921 7.166 1.00 83.12 88 VAL A O 1
ATOM 710 N N . GLU A 1 89 ? -6.929 -8.217 7.163 1.00 85.12 89 GLU A N 1
ATOM 711 C CA . GLU A 1 89 ? -7.384 -8.338 5.781 1.00 85.12 89 GLU A CA 1
ATOM 712 C C . GLU A 1 89 ? -7.047 -7.076 4.990 1.00 85.12 89 GLU A C 1
ATOM 714 O O . GLU A 1 89 ? -6.733 -6.022 5.548 1.00 85.12 89 GLU A O 1
ATOM 719 N N . VAL A 1 90 ? -7.099 -7.189 3.668 1.00 86.88 90 VAL A N 1
ATOM 720 C CA . VAL A 1 90 ? -6.805 -6.095 2.743 1.00 86.88 90 VAL A CA 1
ATOM 721 C C . VAL A 1 90 ? -8.106 -5.655 2.075 1.00 86.88 90 VAL A C 1
ATOM 723 O O . VAL A 1 90 ? -8.827 -6.477 1.517 1.00 86.88 90 VAL A O 1
ATOM 726 N N . VAL A 1 91 ? -8.408 -4.357 2.119 1.00 86.25 91 VAL A N 1
ATOM 727 C CA . VAL A 1 91 ? -9.626 -3.765 1.550 1.00 86.25 91 VAL A CA 1
ATOM 728 C C . VAL A 1 91 ? -9.262 -2.688 0.538 1.00 86.25 91 VAL A C 1
ATOM 730 O O . VAL A 1 91 ? -8.460 -1.798 0.827 1.00 86.25 91 VAL A O 1
ATOM 733 N N . LYS A 1 92 ? -9.847 -2.754 -0.660 1.00 87.56 92 LYS A N 1
ATOM 734 C CA . LYS A 1 92 ? -9.702 -1.691 -1.658 1.00 87.56 92 LYS A CA 1
ATOM 735 C C . LYS A 1 92 ? -10.470 -0.452 -1.233 1.00 87.56 92 LYS A C 1
ATOM 737 O O . LYS A 1 92 ? -11.560 -0.547 -0.672 1.00 87.56 92 LYS A O 1
ATOM 742 N N . VAL A 1 93 ? -9.952 0.717 -1.583 1.00 87.38 93 VAL A N 1
ATOM 743 C CA . VAL A 1 93 ? -10.617 1.994 -1.294 1.00 87.38 93 VAL A CA 1
ATOM 744 C C . VAL A 1 93 ? -11.999 2.069 -1.958 1.00 87.38 93 VAL A C 1
ATOM 746 O O . VAL A 1 93 ? -12.931 2.583 -1.345 1.00 87.38 93 VAL A O 1
ATOM 749 N N . SER A 1 94 ? -12.175 1.489 -3.151 1.00 87.56 94 SER A N 1
ATOM 750 C CA . SER A 1 94 ? -13.483 1.366 -3.822 1.00 87.56 94 SER A CA 1
ATOM 751 C C . SER A 1 94 ? -14.529 0.579 -3.015 1.00 87.56 94 SER A C 1
ATOM 753 O O . SER A 1 94 ? -15.738 0.813 -3.134 1.00 87.56 94 SER A O 1
ATOM 755 N N . ASP A 1 95 ? -14.074 -0.360 -2.187 1.00 89.06 95 ASP A N 1
ATOM 756 C CA . ASP A 1 95 ? -14.921 -1.278 -1.423 1.00 89.06 95 ASP A CA 1
ATOM 757 C C . ASP A 1 95 ? -15.148 -0.800 0.015 1.00 89.06 95 ASP A C 1
ATOM 759 O O . ASP A 1 95 ? -16.119 -1.211 0.647 1.00 89.06 95 ASP A O 1
ATOM 763 N N . LEU A 1 96 ? -14.323 0.138 0.485 1.00 90.12 96 LEU A N 1
ATOM 764 C CA . LEU A 1 96 ? -14.416 0.751 1.805 1.00 90.12 96 LEU A CA 1
ATOM 765 C C . LEU A 1 96 ? -15.719 1.548 1.975 1.00 90.12 96 LEU A C 1
ATOM 767 O O . LEU A 1 96 ? -16.213 2.204 1.048 1.00 90.12 96 LEU A O 1
ATOM 771 N N . ARG A 1 97 ? -16.287 1.515 3.178 1.00 91.50 97 ARG A N 1
ATOM 772 C CA . ARG A 1 97 ? -17.507 2.230 3.564 1.00 91.50 97 ARG A CA 1
ATOM 773 C C . ARG A 1 97 ? -17.279 3.049 4.831 1.00 91.50 97 ARG A C 1
ATOM 775 O O . ARG A 1 97 ? -16.455 2.727 5.683 1.00 91.50 97 ARG A O 1
ATOM 782 N N . VAL A 1 98 ? -18.046 4.130 4.974 1.00 95.44 98 VAL A N 1
ATOM 783 C CA . VAL A 1 98 ? -18.083 4.891 6.230 1.00 95.44 98 VAL A CA 1
ATOM 784 C C . VAL A 1 98 ? -18.578 3.974 7.346 1.00 95.44 98 VAL A C 1
ATOM 786 O O . VAL A 1 98 ? -19.621 3.337 7.213 1.00 95.44 98 VAL A O 1
ATOM 789 N N . GLY A 1 99 ? -17.839 3.942 8.453 1.00 93.25 99 GLY A N 1
ATOM 790 C CA . GLY A 1 99 ? -18.067 3.024 9.564 1.00 93.25 99 GLY A CA 1
ATOM 791 C C . GLY A 1 99 ? -17.125 1.821 9.593 1.00 93.25 99 GLY A C 1
ATOM 792 O O . GLY A 1 99 ? -16.990 1.235 10.666 1.00 93.25 99 GLY A O 1
ATOM 793 N N . ASP A 1 100 ? -16.442 1.504 8.489 1.00 93.25 100 ASP A N 1
ATOM 794 C CA . ASP A 1 100 ? -15.405 0.469 8.467 1.00 93.25 100 ASP A CA 1
ATOM 795 C C . ASP A 1 100 ? -14.205 0.882 9.323 1.00 93.25 100 ASP A C 1
ATOM 797 O O . ASP A 1 100 ? -14.017 2.059 9.642 1.00 93.25 100 ASP A O 1
ATOM 801 N N . TYR A 1 101 ? -13.371 -0.087 9.688 1.00 93.81 101 TYR A N 1
ATOM 802 C CA . TYR A 1 101 ? -12.145 0.157 10.436 1.00 93.81 101 TYR A CA 1
ATOM 803 C C . TYR A 1 101 ? -10.922 -0.115 9.570 1.00 93.81 101 TYR A C 1
ATOM 805 O O . TYR A 1 101 ? -10.883 -1.099 8.833 1.00 93.81 101 TYR A O 1
ATOM 813 N N . VAL A 1 102 ? -9.906 0.732 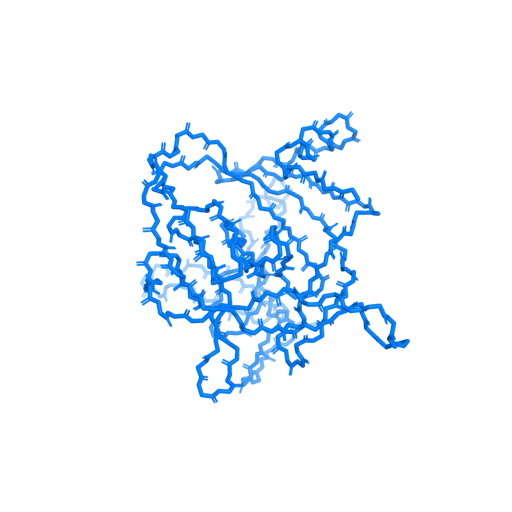9.696 1.00 95.50 102 VAL A N 1
ATOM 814 C CA . VAL A 1 102 ? -8.604 0.547 9.048 1.00 95.50 102 VAL A CA 1
ATOM 815 C C . VAL A 1 102 ? -7.483 0.566 10.077 1.00 95.50 102 VAL A C 1
ATOM 817 O O . VAL A 1 102 ? -7.614 1.177 11.142 1.00 95.50 102 VAL A O 1
ATOM 820 N N . LEU A 1 103 ? -6.378 -0.112 9.768 1.00 95.06 103 LEU A N 1
ATOM 821 C CA . LEU A 1 103 ? -5.186 -0.084 10.606 1.00 95.06 103 LEU A CA 1
ATOM 822 C C . LEU A 1 103 ? -4.422 1.224 10.418 1.00 95.06 103 LEU A C 1
ATOM 824 O O . LEU A 1 103 ? -4.091 1.638 9.305 1.00 95.06 103 LEU A O 1
ATOM 828 N N . VAL A 1 104 ? -4.093 1.836 11.546 1.00 95.06 104 VAL A N 1
ATOM 829 C CA . VAL A 1 104 ? -3.213 2.995 11.645 1.00 95.06 104 VAL A CA 1
ATOM 830 C C . VAL A 1 104 ? -2.028 2.667 12.530 1.00 95.06 104 VAL A C 1
ATOM 832 O O . VAL A 1 104 ? -2.077 1.742 13.344 1.00 95.06 104 VAL A O 1
ATOM 835 N N . ALA A 1 105 ? -0.971 3.452 12.390 1.00 92.81 105 ALA A N 1
ATOM 836 C CA . ALA A 1 105 ? 0.136 3.413 13.315 1.00 92.81 105 ALA A CA 1
ATOM 837 C C . ALA A 1 105 ? -0.208 4.144 14.616 1.00 92.81 105 ALA A C 1
ATOM 839 O O . ALA A 1 105 ? -0.671 5.282 14.613 1.00 92.81 105 ALA A O 1
ATOM 840 N N . ASP A 1 106 ? 0.048 3.487 15.739 1.00 90.44 106 ASP A N 1
ATOM 841 C CA . ASP A 1 106 ? 0.120 4.119 17.048 1.00 90.44 106 ASP A CA 1
ATOM 842 C C . ASP A 1 106 ? 1.561 4.032 17.547 1.00 90.44 106 ASP A C 1
ATOM 844 O O . ASP A 1 106 ? 2.082 2.962 17.882 1.00 90.44 106 ASP A O 1
ATOM 848 N N . VAL A 1 107 ? 2.236 5.177 17.514 1.00 83.06 107 VAL A N 1
ATOM 849 C CA . VAL A 1 107 ? 3.643 5.312 17.885 1.00 83.06 107 VAL A CA 1
ATOM 850 C C . VAL A 1 107 ? 3.702 5.938 19.277 1.00 83.06 107 VAL A C 1
ATOM 852 O O . VAL A 1 107 ? 3.788 7.155 19.434 1.00 83.06 107 VAL A O 1
ATOM 855 N N . GLY A 1 108 ? 3.633 5.089 20.302 1.00 66.50 108 GLY A N 1
ATOM 856 C CA . GLY A 1 108 ? 3.861 5.468 21.695 1.00 66.50 108 GLY A CA 1
ATOM 857 C C . GLY A 1 108 ? 5.350 5.449 22.051 1.00 66.50 108 GLY A C 1
ATOM 858 O O . GLY A 1 108 ? 6.101 4.576 21.619 1.00 66.50 108 GLY A O 1
ATOM 859 N N . THR A 1 109 ? 5.811 6.411 22.854 1.00 51.09 109 THR A N 1
ATOM 860 C CA . THR A 1 109 ? 7.209 6.466 23.302 1.00 51.09 109 THR A CA 1
ATOM 861 C C . THR A 1 109 ? 7.561 5.270 24.196 1.00 51.09 109 THR A C 1
ATOM 863 O O . THR A 1 109 ? 7.138 5.211 25.346 1.00 51.09 109 THR A O 1
ATOM 866 N N . SER A 1 110 ? 8.397 4.387 23.643 1.00 49.72 110 SER A N 1
ATOM 867 C CA . SER A 1 110 ? 9.252 3.365 24.270 1.00 49.72 110 SER A CA 1
ATOM 868 C C . SER A 1 110 ? 8.596 2.226 25.062 1.00 49.72 110 SER A C 1
ATOM 870 O O . SER A 1 110 ? 8.253 2.401 26.223 1.00 49.72 110 SER A O 1
ATOM 872 N N . GLU A 1 111 ? 8.684 1.012 24.510 1.00 52.22 111 GLU A N 1
ATOM 873 C CA . GLU A 1 111 ? 9.340 -0.126 25.170 1.00 52.22 111 GLU A CA 1
ATOM 874 C C . GLU A 1 111 ? 10.187 -0.872 24.117 1.00 52.22 111 GLU A C 1
ATOM 876 O O . GLU A 1 111 ? 9.837 -0.932 22.942 1.00 52.22 111 GLU A O 1
ATOM 881 N N . HIS A 1 112 ? 11.357 -1.373 24.513 1.00 52.91 112 HIS A N 1
ATOM 882 C CA . HIS A 1 112 ? 12.532 -1.670 23.672 1.00 52.91 112 HIS A CA 1
ATOM 883 C C . HIS A 1 112 ? 12.418 -2.827 22.643 1.00 52.91 112 HIS A C 1
ATOM 885 O O . HIS A 1 112 ? 13.438 -3.412 22.279 1.00 52.91 112 HIS A O 1
ATOM 891 N N . ILE A 1 113 ? 11.220 -3.178 22.164 1.00 62.00 113 ILE A N 1
ATOM 892 C CA . ILE A 1 113 ? 10.998 -4.334 21.274 1.00 62.00 113 ILE A CA 1
ATOM 893 C C . ILE A 1 113 ? 10.467 -3.931 19.887 1.00 62.00 113 ILE A C 1
ATOM 895 O O . ILE A 1 113 ? 10.821 -4.579 18.904 1.00 62.00 113 ILE A O 1
ATOM 899 N N . HIS A 1 114 ? 9.652 -2.878 19.774 1.00 65.00 114 HIS A N 1
ATOM 900 C CA . HIS A 1 114 ? 9.132 -2.380 18.492 1.00 65.00 114 HIS A CA 1
ATOM 901 C C . HIS A 1 114 ? 8.822 -0.877 18.553 1.00 65.00 114 HIS A C 1
ATOM 903 O O . HIS A 1 114 ? 8.645 -0.325 19.635 1.00 65.00 114 HIS A O 1
ATOM 909 N N . TYR A 1 115 ? 8.790 -0.205 17.397 1.00 78.88 115 TYR A N 1
ATOM 910 C CA . TYR A 1 115 ? 8.633 1.256 17.312 1.00 78.88 115 TYR A CA 1
ATOM 911 C C . TYR A 1 115 ? 7.201 1.732 17.607 1.00 78.88 115 TYR A C 1
ATOM 913 O O . TYR A 1 115 ? 7.013 2.821 18.140 1.00 78.88 115 TYR A O 1
ATOM 921 N N . GLY A 1 116 ? 6.198 0.919 17.280 1.00 87.50 116 GLY A N 1
ATOM 922 C CA . GLY A 1 116 ? 4.790 1.195 17.563 1.00 87.50 116 GLY A CA 1
ATOM 923 C C . GLY A 1 116 ? 3.914 -0.030 17.327 1.00 87.50 116 GLY A C 1
ATOM 924 O O . GLY A 1 116 ? 4.415 -1.104 16.988 1.00 87.50 116 GLY A O 1
ATOM 925 N N . THR A 1 117 ? 2.605 0.126 17.467 1.00 91.38 117 THR A N 1
ATOM 926 C CA . THR A 1 117 ? 1.628 -0.938 17.209 1.00 91.38 117 THR A CA 1
ATOM 927 C C . THR A 1 117 ? 0.569 -0.472 16.220 1.00 91.38 117 THR A C 1
ATOM 929 O O . THR A 1 117 ? 0.236 0.706 16.156 1.00 91.38 117 THR A O 1
ATOM 932 N N . GLY A 1 118 ? 0.033 -1.400 15.437 1.00 91.56 118 GLY A N 1
ATOM 933 C CA . GLY A 1 118 ? -1.169 -1.182 14.651 1.00 91.56 118 GLY A CA 1
ATOM 934 C C . GLY A 1 118 ? -2.383 -1.106 15.569 1.00 91.56 118 GLY A C 1
ATOM 935 O O . GLY A 1 118 ? -2.574 -1.985 16.412 1.00 91.56 118 GLY A O 1
ATOM 936 N N . VAL A 1 119 ? -3.206 -0.077 15.396 1.00 92.81 119 VAL A N 1
ATOM 937 C CA . VAL A 1 119 ? -4.510 0.057 16.061 1.00 92.81 119 VAL A CA 1
ATOM 938 C C . VAL A 1 119 ? -5.588 0.342 15.027 1.00 92.81 119 VAL A C 1
ATOM 940 O O . VAL A 1 119 ? -5.297 0.800 13.924 1.00 92.81 119 VAL A O 1
ATOM 943 N N . LEU A 1 120 ? -6.842 0.063 15.370 1.00 94.25 120 LEU A N 1
ATOM 944 C CA . LEU A 1 120 ? -7.965 0.324 14.478 1.00 94.25 120 LEU A CA 1
ATOM 945 C C . LEU A 1 120 ? -8.490 1.745 14.665 1.00 94.25 120 LEU A C 1
ATOM 947 O O . LEU A 1 120 ? -8.723 2.195 15.789 1.00 94.25 120 LEU A O 1
ATOM 951 N N . ARG A 1 121 ? -8.745 2.416 13.544 1.00 95.81 121 ARG A N 1
ATOM 952 C CA . ARG A 1 121 ? -9.489 3.676 13.483 1.00 95.81 121 ARG A CA 1
ATOM 953 C C . ARG A 1 121 ? -10.672 3.532 12.559 1.00 95.81 121 ARG A C 1
ATOM 955 O O . ARG A 1 121 ? -10.591 2.839 11.547 1.00 95.81 121 ARG A O 1
ATOM 962 N N . ARG A 1 122 ? -11.773 4.183 12.919 1.00 96.50 122 ARG A N 1
ATOM 963 C CA . ARG A 1 122 ? -12.993 4.126 12.124 1.00 96.50 122 ARG A CA 1
ATOM 964 C C . ARG A 1 122 ? -12.926 5.146 10.998 1.00 96.50 122 ARG A C 1
ATOM 966 O O . ARG A 1 122 ? -12.567 6.299 11.225 1.00 96.50 122 ARG A O 1
ATOM 973 N N . VAL A 1 123 ? -13.348 4.742 9.810 1.00 97.06 123 VAL A N 1
ATOM 974 C CA . VAL A 1 123 ? -13.564 5.628 8.670 1.00 97.06 123 VAL A CA 1
ATOM 975 C C . VAL A 1 123 ? -14.786 6.493 8.959 1.00 97.06 123 VAL A C 1
ATOM 977 O O . VAL A 1 123 ? -15.904 5.990 9.105 1.00 97.06 123 VAL A O 1
ATOM 980 N N . SER A 1 124 ? -14.568 7.798 9.083 1.00 97.88 124 SER A N 1
ATOM 981 C CA . SER A 1 124 ? -15.603 8.781 9.399 1.00 97.88 124 SER A CA 1
ATOM 982 C C . SER A 1 124 ? -16.209 9.413 8.147 1.00 97.88 124 SER A C 1
ATOM 984 O O . SER A 1 124 ? -17.381 9.786 8.172 1.00 97.88 124 SER A O 1
ATOM 986 N N . ASP A 1 125 ? -15.442 9.501 7.058 1.00 97.81 125 ASP A N 1
ATOM 987 C CA . ASP A 1 125 ? -15.879 10.081 5.789 1.00 97.81 125 ASP A CA 1
ATOM 988 C C . ASP A 1 125 ? -15.057 9.520 4.617 1.00 97.81 125 ASP A C 1
ATOM 990 O O . ASP A 1 125 ? -13.887 9.165 4.780 1.00 97.81 125 ASP A O 1
ATOM 994 N N . ILE A 1 126 ? -15.660 9.454 3.428 1.00 96.50 126 ILE A N 1
ATOM 995 C CA . ILE A 1 126 ? -14.979 9.080 2.179 1.00 96.50 126 ILE A CA 1
ATOM 996 C C . ILE A 1 126 ? -15.421 10.061 1.099 1.00 96.50 126 ILE A C 1
ATOM 998 O O . ILE A 1 126 ? -16.579 10.062 0.678 1.00 96.50 126 ILE A O 1
ATOM 1002 N N . ARG A 1 127 ? -14.495 10.898 0.628 1.00 96.62 127 ARG A N 1
ATOM 1003 C CA . ARG A 1 127 ? -14.802 11.971 -0.326 1.00 96.62 127 ARG A CA 1
ATOM 1004 C C . ARG A 1 127 ? -14.172 11.688 -1.669 1.00 96.62 127 ARG A C 1
ATOM 1006 O O . ARG A 1 127 ? -12.964 11.513 -1.753 1.00 96.62 127 ARG A O 1
ATOM 1013 N N . PHE A 1 128 ? -14.963 11.729 -2.732 1.00 94.06 128 PHE A N 1
ATOM 1014 C CA . PHE A 1 128 ? -14.413 11.789 -4.081 1.00 94.06 128 PHE A CA 1
ATOM 1015 C C . PHE A 1 128 ? -13.776 13.165 -4.314 1.00 94.06 128 PHE A C 1
ATOM 1017 O O . PHE A 1 128 ? -14.449 14.188 -4.179 1.00 94.06 128 PHE A O 1
ATOM 1024 N N . ILE A 1 129 ? -12.487 13.193 -4.653 1.00 92.50 129 ILE A N 1
ATOM 1025 C CA . ILE A 1 129 ? -11.737 14.438 -4.881 1.00 92.50 129 ILE A CA 1
ATOM 1026 C C . ILE A 1 129 ? -11.651 14.767 -6.375 1.00 92.50 129 ILE A C 1
ATOM 1028 O O . ILE A 1 129 ? -11.536 15.933 -6.750 1.00 92.50 129 ILE A O 1
ATOM 1032 N N . GLY A 1 130 ? -11.709 13.756 -7.241 1.00 90.31 130 GLY A N 1
ATOM 1033 C CA . GLY A 1 130 ? -11.579 13.938 -8.680 1.00 90.31 130 GLY A CA 1
ATOM 1034 C C . GLY A 1 130 ? -10.921 12.748 -9.361 1.00 90.31 130 GLY A C 1
ATOM 1035 O O . GLY A 1 130 ? -10.816 11.661 -8.799 1.00 90.31 130 GLY A O 1
ATOM 1036 N N . VAL A 1 131 ? -10.463 12.971 -10.588 1.00 87.50 131 VAL A N 1
ATOM 1037 C CA . VAL A 1 131 ? -9.685 12.000 -11.361 1.00 87.50 131 VAL A CA 1
ATOM 1038 C C . VAL A 1 131 ? -8.242 12.476 -11.375 1.00 87.50 131 VAL A C 1
ATOM 1040 O O . VAL A 1 131 ? -7.992 13.637 -11.705 1.00 87.50 131 VAL A O 1
ATOM 1043 N N . VAL A 1 132 ? -7.299 11.604 -11.030 1.00 80.94 132 VAL A N 1
ATOM 1044 C CA . VAL A 1 132 ? -5.886 11.887 -11.290 1.00 80.94 132 VAL A CA 1
ATOM 1045 C C . VAL A 1 132 ? -5.577 11.419 -12.710 1.00 80.94 132 VAL A C 1
ATOM 1047 O O . VAL A 1 132 ? -5.911 10.296 -13.049 1.00 80.94 132 VAL A O 1
ATOM 1050 N N . ASP A 1 133 ? -4.985 12.268 -13.551 1.00 84.94 133 ASP A N 1
ATOM 1051 C CA . ASP A 1 133 ? -4.402 11.869 -14.843 1.00 84.94 133 ASP A CA 1
ATOM 1052 C C . ASP A 1 133 ? -2.918 12.227 -14.808 1.00 84.94 133 ASP A C 1
ATOM 1054 O O . ASP A 1 133 ? -2.511 13.356 -15.089 1.00 84.94 133 ASP A O 1
ATOM 1058 N N . GLY A 1 134 ? -2.103 11.279 -14.357 1.00 87.25 134 GLY A N 1
ATOM 1059 C CA . GLY A 1 134 ? -0.710 11.552 -14.039 1.00 87.25 134 GLY A CA 1
ATOM 1060 C C . GLY A 1 134 ? -0.002 10.355 -13.435 1.00 87.25 134 GLY A C 1
ATOM 1061 O O . GLY A 1 134 ? -0.438 9.218 -13.597 1.00 87.25 134 GLY A O 1
ATOM 1062 N N . TYR A 1 135 ? 1.120 10.615 -12.770 1.00 88.25 135 TYR A N 1
ATOM 1063 C CA . TYR A 1 135 ? 1.838 9.584 -12.036 1.00 88.25 135 TYR A CA 1
ATOM 1064 C C . TYR A 1 135 ? 1.282 9.454 -10.626 1.00 88.25 135 TYR A C 1
ATOM 1066 O O . TYR A 1 135 ? 1.103 10.449 -9.927 1.00 88.25 135 TYR A O 1
ATOM 1074 N N . VAL A 1 136 ? 1.048 8.215 -10.218 1.00 86.88 136 VAL A N 1
ATOM 1075 C CA . VAL A 1 136 ? 0.873 7.846 -8.814 1.00 86.88 136 VAL A CA 1
ATOM 1076 C C . VAL A 1 136 ? 2.117 7.103 -8.357 1.00 86.88 136 VAL A C 1
ATOM 1078 O O . VAL A 1 136 ? 2.807 6.492 -9.179 1.00 86.88 136 VAL A O 1
ATOM 1081 N N . TYR A 1 137 ? 2.412 7.191 -7.066 1.00 87.94 137 TYR A N 1
ATOM 1082 C CA . TYR A 1 137 ? 3.666 6.725 -6.491 1.00 87.94 137 TYR A CA 1
ATOM 1083 C C . TYR A 1 137 ? 3.396 5.739 -5.359 1.00 87.94 137 TYR A C 1
ATOM 1085 O O . TYR A 1 137 ? 2.476 5.953 -4.572 1.00 87.94 137 TYR A O 1
ATOM 1093 N N . ASP A 1 138 ? 4.218 4.699 -5.274 1.00 89.50 138 ASP A N 1
ATOM 1094 C CA . ASP A 1 138 ? 4.138 3.649 -4.259 1.00 89.50 138 ASP A CA 1
ATOM 1095 C C . ASP A 1 138 ? 5.558 3.266 -3.795 1.00 89.50 138 ASP A C 1
ATOM 1097 O O . ASP A 1 138 ? 6.554 3.549 -4.476 1.00 89.50 138 ASP A O 1
ATOM 1101 N N . LEU A 1 139 ? 5.667 2.643 -2.624 1.00 90.31 139 LEU A N 1
ATOM 1102 C CA . LEU A 1 139 ? 6.922 2.135 -2.073 1.00 90.31 139 LEU A CA 1
ATOM 1103 C C . LEU A 1 139 ? 6.953 0.616 -2.1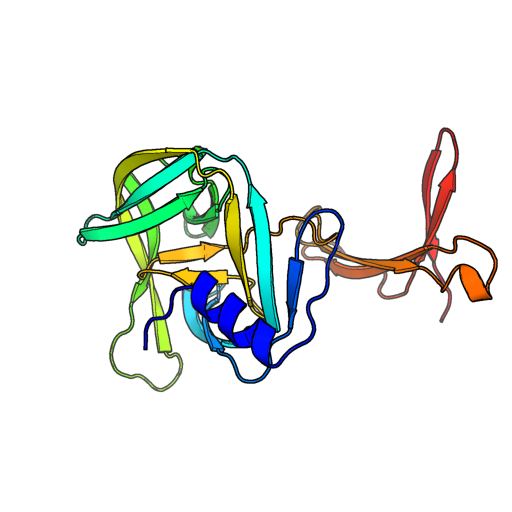70 1.00 90.31 139 LEU A C 1
ATOM 1105 O O . LEU A 1 139 ? 5.937 -0.044 -2.017 1.00 90.31 139 LEU A O 1
ATOM 1109 N N . SER A 1 140 ? 8.135 0.041 -2.364 1.00 89.75 140 SER A N 1
ATOM 1110 C CA . SER A 1 140 ? 8.360 -1.392 -2.176 1.00 89.75 140 SER A CA 1
ATOM 1111 C C . SER A 1 140 ? 9.180 -1.599 -0.906 1.00 89.75 140 SER A C 1
ATOM 1113 O O . SER A 1 140 ? 10.263 -1.020 -0.755 1.00 89.75 140 SER A O 1
ATOM 1115 N N . VAL A 1 141 ? 8.627 -2.361 0.043 1.00 91.12 141 VAL A N 1
ATOM 1116 C CA . VAL A 1 141 ? 9.093 -2.378 1.439 1.00 91.12 141 VAL A CA 1
ATOM 1117 C C . VAL A 1 141 ? 9.239 -3.808 1.927 1.00 91.12 141 VAL A C 1
ATOM 1119 O O . VAL A 1 141 ? 8.259 -4.502 2.193 1.00 91.12 141 VAL A O 1
ATOM 1122 N N . GLU A 1 142 ? 10.477 -4.251 2.112 1.00 84.44 142 GLU A N 1
ATOM 1123 C CA . GLU A 1 142 ? 10.744 -5.580 2.656 1.00 84.44 142 GLU A CA 1
ATOM 1124 C C . GLU A 1 142 ? 10.718 -5.559 4.195 1.00 84.44 142 GLU A C 1
ATOM 1126 O O . GLU A 1 142 ? 11.223 -4.615 4.809 1.00 84.44 142 GLU A O 1
ATOM 1131 N N . PRO A 1 143 ? 10.180 -6.606 4.856 1.00 88.19 143 PRO A N 1
ATOM 1132 C CA . PRO A 1 143 ? 9.684 -7.865 4.283 1.00 88.19 143 PRO A CA 1
ATOM 1133 C C . PRO A 1 143 ? 8.152 -7.945 4.127 1.00 88.19 143 PRO A C 1
ATOM 1135 O O . PRO A 1 143 ? 7.640 -9.004 3.754 1.00 88.19 143 PRO A O 1
ATOM 1138 N N . TYR A 1 144 ? 7.411 -6.902 4.513 1.00 90.31 144 TYR A N 1
ATOM 1139 C CA . TYR A 1 144 ? 5.955 -6.989 4.697 1.00 90.31 144 TYR A CA 1
ATOM 1140 C C . TYR A 1 144 ? 5.127 -6.360 3.578 1.00 90.31 144 TYR A C 1
ATOM 1142 O O . TYR A 1 144 ? 3.912 -6.538 3.587 1.00 90.31 144 TYR A O 1
ATOM 1150 N N . GLU A 1 145 ? 5.762 -5.650 2.648 1.00 90.94 145 GLU A N 1
ATOM 1151 C CA . GLU A 1 145 ? 5.133 -4.988 1.501 1.00 90.94 145 GLU A CA 1
ATOM 1152 C C . GLU A 1 145 ? 3.961 -4.076 1.899 1.00 90.94 145 GLU A C 1
ATOM 1154 O O . GLU A 1 145 ? 2.869 -4.114 1.334 1.00 90.94 145 GLU A O 1
ATOM 1159 N N . ASN A 1 146 ? 4.201 -3.260 2.926 1.00 93.44 146 ASN A N 1
ATOM 1160 C CA . ASN A 1 146 ? 3.313 -2.188 3.359 1.00 93.44 146 ASN A CA 1
ATOM 1161 C C . ASN A 1 146 ? 4.101 -1.077 4.054 1.00 93.44 146 ASN A C 1
ATOM 1163 O O . ASN A 1 146 ? 5.222 -1.305 4.525 1.00 93.44 146 ASN A O 1
ATOM 1167 N N . TYR A 1 147 ? 3.497 0.102 4.172 1.00 94.38 147 TYR A N 1
ATOM 1168 C CA . TYR A 1 147 ? 4.084 1.237 4.875 1.00 94.38 147 TYR A CA 1
ATOM 1169 C C . TYR A 1 147 ? 3.030 2.151 5.494 1.00 94.38 147 TYR A C 1
ATOM 1171 O O . TYR A 1 147 ? 1.843 2.071 5.189 1.00 94.38 147 TYR A O 1
ATOM 1179 N N . VAL A 1 148 ? 3.475 3.039 6.379 1.00 93.69 148 VAL A N 1
ATOM 1180 C CA . VAL A 1 148 ? 2.629 4.062 6.995 1.00 93.69 148 VAL A CA 1
ATOM 1181 C C . VAL A 1 148 ? 2.668 5.343 6.160 1.00 93.69 148 VAL A C 1
ATOM 1183 O O . VAL A 1 148 ? 3.737 5.913 5.945 1.00 93.69 148 VAL A O 1
ATOM 1186 N N . ALA A 1 149 ? 1.499 5.826 5.741 1.00 91.75 149 ALA A N 1
ATOM 1187 C CA . ALA A 1 149 ? 1.308 7.109 5.069 1.00 91.75 149 ALA A CA 1
ATOM 1188 C C . ALA A 1 149 ? 0.201 7.897 5.771 1.00 91.75 149 ALA A C 1
ATOM 1190 O O . ALA A 1 149 ? -0.906 7.392 5.941 1.00 91.75 149 ALA A O 1
ATOM 1191 N N . ASN A 1 150 ? 0.493 9.129 6.201 1.00 90.50 150 ASN A N 1
ATOM 1192 C CA . ASN A 1 150 ? -0.429 9.952 6.999 1.00 90.50 150 ASN A CA 1
ATOM 1193 C C . ASN A 1 150 ? -1.058 9.172 8.168 1.00 90.50 150 ASN A C 1
ATOM 1195 O O . ASN A 1 150 ? -2.268 9.201 8.386 1.00 90.50 150 ASN A O 1
ATOM 1199 N N . ASN A 1 151 ? -0.214 8.431 8.887 1.00 91.44 151 ASN A N 1
ATOM 1200 C CA . ASN A 1 151 ? -0.582 7.541 9.985 1.00 91.44 151 ASN A CA 1
ATOM 1201 C C . ASN A 1 151 ? -1.402 6.291 9.609 1.00 91.44 151 ASN A C 1
ATOM 1203 O O . ASN A 1 151 ? -1.595 5.429 10.456 1.00 91.44 151 ASN A O 1
ATOM 1207 N N . ILE A 1 152 ? -1.839 6.126 8.363 1.00 94.19 152 ILE A N 1
ATOM 1208 C CA . ILE A 1 152 ? -2.603 4.960 7.899 1.00 94.19 152 ILE A CA 1
ATOM 1209 C C . ILE A 1 152 ? -1.653 3.905 7.328 1.00 94.19 152 ILE A C 1
ATOM 1211 O O . ILE A 1 152 ? -0.705 4.244 6.622 1.00 94.19 152 ILE A O 1
ATOM 1215 N N . VAL A 1 153 ? -1.894 2.624 7.625 1.00 94.06 153 VAL A N 1
ATOM 1216 C CA . VAL A 1 153 ? -1.119 1.517 7.046 1.00 94.06 153 VAL A CA 1
ATOM 1217 C C . VAL A 1 153 ? -1.668 1.194 5.656 1.00 94.06 153 VAL A C 1
ATOM 1219 O O . VAL A 1 153 ? -2.799 0.726 5.508 1.00 94.06 153 VAL A O 1
ATOM 1222 N N . VAL A 1 154 ? -0.848 1.433 4.638 1.00 92.44 154 VAL A N 1
ATOM 1223 C CA . VAL A 1 154 ? -1.166 1.223 3.223 1.00 92.44 154 VAL A CA 1
ATOM 1224 C C . VAL A 1 154 ? -0.494 -0.060 2.749 1.00 92.44 154 VAL A C 1
ATOM 1226 O O . VAL A 1 154 ? 0.693 -0.268 3.006 1.00 92.44 154 VAL A O 1
ATOM 1229 N N . HIS A 1 155 ? -1.245 -0.932 2.077 1.00 87.69 155 HIS A N 1
ATOM 1230 C CA . HIS A 1 155 ? -0.688 -2.122 1.439 1.00 87.69 155 HIS A CA 1
ATOM 1231 C C . HIS A 1 155 ? -0.077 -1.727 0.093 1.00 87.69 155 HIS A C 1
ATOM 1233 O O . HIS A 1 155 ? -0.730 -1.043 -0.699 1.00 87.69 155 HIS A O 1
ATOM 1239 N N . ASN A 1 156 ? 1.134 -2.209 -0.200 1.00 82.25 156 ASN A N 1
ATOM 1240 C CA . ASN A 1 156 ? 1.777 -1.951 -1.486 1.00 82.25 156 ASN A CA 1
ATOM 1241 C C . ASN A 1 156 ? 0.891 -2.528 -2.587 1.00 82.25 156 ASN A C 1
ATOM 1243 O O . ASN A 1 156 ? 0.618 -3.732 -2.635 1.00 82.25 156 ASN A O 1
ATOM 1247 N N . SER A 1 157 ? 0.393 -1.671 -3.463 1.00 62.47 157 SER A N 1
ATOM 1248 C CA . SER A 1 157 ? -0.457 -2.103 -4.559 1.00 62.47 157 SER A CA 1
ATOM 1249 C C . SER A 1 157 ? 0.499 -2.590 -5.627 1.00 62.47 157 SER A C 1
ATOM 1251 O O . SER A 1 157 ? 1.108 -1.785 -6.321 1.00 62.47 157 SER A O 1
ATOM 1253 N N . THR A 1 158 ? 0.725 -3.905 -5.704 1.00 50.84 158 THR A N 1
ATOM 1254 C CA . THR A 1 158 ? 1.673 -4.515 -6.647 1.00 50.84 158 THR A CA 1
ATOM 1255 C C . THR A 1 158 ? 1.184 -4.330 -8.090 1.00 50.84 158 THR A C 1
ATOM 1257 O O . THR A 1 158 ? 0.729 -5.260 -8.748 1.00 50.84 158 THR A O 1
ATOM 1260 N N . PHE A 1 159 ? 1.249 -3.103 -8.601 1.00 45.81 159 PHE A N 1
ATOM 1261 C CA . PHE A 1 159 ? 1.055 -2.787 -10.000 1.00 45.81 159 PHE A CA 1
ATOM 1262 C C . PHE A 1 159 ? 2.254 -3.361 -10.758 1.00 45.81 159 PHE A C 1
ATOM 1264 O O . PHE A 1 159 ? 3.376 -2.874 -10.653 1.00 45.81 159 PHE A O 1
ATOM 1271 N N . GLY A 1 160 ? 2.020 -4.437 -11.506 1.00 36.62 160 GLY A N 1
ATOM 1272 C CA . GLY A 1 160 ? 2.887 -4.848 -12.611 1.00 36.62 160 GLY A CA 1
ATOM 1273 C C . GLY A 1 160 ? 4.190 -5.576 -12.271 1.00 36.62 160 GLY A C 1
ATOM 1274 O O . GLY A 1 160 ? 4.870 -6.005 -13.203 1.00 36.62 160 GLY A O 1
ATOM 1275 N N . PHE A 1 161 ? 4.543 -5.824 -11.007 1.00 37.38 161 PHE A N 1
ATOM 1276 C CA . PHE A 1 161 ? 5.484 -6.920 -10.756 1.00 37.38 161 PHE A CA 1
ATOM 1277 C C . PHE A 1 161 ? 4.756 -8.217 -11.109 1.00 37.38 161 PHE A C 1
ATOM 1279 O O . PHE A 1 161 ? 3.618 -8.407 -10.694 1.00 37.38 161 PHE A O 1
ATOM 1286 N N . GLY A 1 162 ? 5.394 -9.133 -11.840 1.00 38.84 162 GLY A N 1
ATOM 1287 C CA . GLY A 1 162 ? 4.908 -10.501 -12.088 1.00 38.84 162 GLY A CA 1
ATOM 1288 C C . GLY A 1 162 ? 4.775 -11.370 -10.822 1.00 38.84 162 GLY A C 1
ATOM 1289 O O . GLY A 1 162 ? 5.030 -12.569 -10.863 1.00 38.84 162 GLY A O 1
ATOM 1290 N N . LEU A 1 163 ? 4.414 -10.750 -9.701 1.00 36.75 163 LEU A N 1
ATOM 1291 C CA . LEU A 1 163 ? 3.931 -11.290 -8.448 1.00 36.75 163 LEU A CA 1
ATOM 1292 C C . LEU A 1 163 ? 2.403 -11.194 -8.455 1.00 36.75 163 LEU A C 1
ATOM 1294 O O . LEU A 1 163 ? 1.793 -10.471 -7.673 1.00 36.75 163 LEU A O 1
ATOM 1298 N N . GLU A 1 164 ? 1.766 -11.948 -9.347 1.00 38.16 164 GLU A N 1
ATOM 1299 C CA . GLU A 1 164 ? 0.386 -12.334 -9.084 1.00 38.16 164 GLU A CA 1
ATOM 1300 C C . GLU A 1 164 ? 0.396 -13.201 -7.817 1.00 38.16 164 GLU A C 1
ATOM 1302 O O . GLU A 1 164 ? 0.981 -14.290 -7.795 1.00 38.16 164 GLU A O 1
ATOM 1307 N N . HIS A 1 165 ? -0.237 -12.717 -6.748 1.00 37.34 165 HIS A N 1
ATOM 1308 C CA . HIS A 1 165 ? -0.618 -13.545 -5.610 1.00 37.34 165 HIS A CA 1
ATOM 1309 C C . HIS A 1 165 ? -1.648 -14.584 -6.083 1.00 37.34 165 HIS A C 1
ATOM 1311 O O . HIS A 1 165 ? -2.850 -14.412 -5.909 1.00 37.34 165 HIS A O 1
ATOM 1317 N N . ILE A 1 166 ? -1.196 -15.695 -6.665 1.00 39.66 166 ILE A N 1
ATOM 1318 C CA . ILE A 1 166 ? -2.020 -16.901 -6.767 1.00 39.66 166 ILE A CA 1
ATOM 1319 C C . ILE A 1 166 ? -1.816 -17.663 -5.453 1.00 39.66 166 ILE A C 1
ATOM 1321 O O . ILE A 1 166 ? -0.800 -18.331 -5.274 1.00 39.66 166 ILE A O 1
ATOM 1325 N N . ALA A 1 167 ? -2.760 -17.515 -4.517 1.00 42.88 167 ALA A N 1
ATOM 1326 C CA . ALA A 1 167 ? -2.822 -18.260 -3.252 1.00 42.88 167 ALA A CA 1
ATOM 1327 C C . ALA A 1 167 ? -1.569 -18.149 -2.340 1.00 42.88 167 ALA A C 1
ATOM 1329 O O . ALA A 1 167 ? -0.935 -19.152 -2.021 1.00 42.88 167 ALA A O 1
ATOM 1330 N N . ASP A 1 168 ? -1.212 -16.929 -1.900 1.00 58.47 168 ASP A N 1
ATOM 1331 C CA . ASP A 1 168 ? -0.103 -16.660 -0.944 1.00 58.47 168 ASP A CA 1
ATOM 1332 C C . ASP A 1 168 ? 1.263 -17.255 -1.385 1.00 58.47 168 ASP A C 1
ATOM 1334 O O . ASP A 1 168 ? 2.123 -17.644 -0.579 1.00 58.47 168 ASP A O 1
ATOM 1338 N N . GLY A 1 169 ? 1.445 -17.343 -2.707 1.00 58.84 169 GLY A N 1
ATOM 1339 C CA . GLY A 1 169 ? 2.652 -17.787 -3.390 1.00 58.84 169 GLY A CA 1
ATOM 1340 C C . GLY A 1 169 ? 3.448 -16.635 -3.997 1.00 58.84 169 GLY A C 1
ATOM 1341 O O . GLY A 1 169 ? 2.880 -15.692 -4.532 1.00 58.84 169 GLY A O 1
ATOM 1342 N N . ILE A 1 170 ? 4.777 -16.726 -3.940 1.00 73.12 170 ILE A N 1
ATOM 1343 C CA . ILE A 1 170 ? 5.706 -15.820 -4.627 1.00 73.12 170 ILE A CA 1
ATOM 1344 C C . ILE A 1 170 ? 6.332 -16.606 -5.772 1.00 73.12 170 ILE A C 1
ATOM 1346 O O . ILE A 1 170 ? 7.129 -17.524 -5.545 1.00 73.12 170 ILE A O 1
ATOM 1350 N N . PHE A 1 171 ? 5.991 -16.224 -6.997 1.00 83.06 171 PHE A N 1
ATOM 1351 C CA . PHE A 1 171 ? 6.588 -16.750 -8.216 1.00 83.06 171 PHE A CA 1
ATOM 1352 C C . PHE A 1 171 ? 7.629 -15.769 -8.744 1.00 83.06 171 PHE A C 1
ATOM 1354 O O . PHE A 1 171 ? 7.414 -14.563 -8.767 1.00 83.06 171 PHE A O 1
ATOM 1361 N N . HIS A 1 172 ? 8.772 -16.286 -9.173 1.00 81.44 172 HIS A N 1
ATOM 1362 C CA . HIS A 1 172 ? 9.794 -15.502 -9.847 1.00 81.44 172 HIS A CA 1
ATOM 1363 C C . HIS A 1 172 ? 10.044 -16.123 -11.215 1.00 81.44 172 HIS A C 1
ATOM 1365 O O . HIS A 1 172 ? 10.482 -17.273 -11.298 1.00 81.44 172 HIS A O 1
ATOM 1371 N N . LEU A 1 173 ? 9.746 -15.370 -12.273 1.00 90.12 173 LEU A N 1
ATOM 1372 C CA . LEU A 1 173 ? 9.978 -15.770 -13.655 1.00 90.12 173 LEU A CA 1
ATOM 1373 C C . LEU A 1 173 ? 11.172 -15.015 -14.231 1.00 90.12 173 LEU A C 1
ATOM 1375 O O . LEU A 1 173 ? 11.339 -13.826 -13.974 1.00 90.12 173 LEU A O 1
ATOM 1379 N N . TRP A 1 174 ? 11.972 -15.701 -15.041 1.00 89.31 174 TRP A N 1
ATOM 1380 C CA . TRP A 1 174 ? 13.075 -15.086 -15.773 1.00 89.31 174 TRP A CA 1
ATOM 1381 C C . TRP A 1 174 ? 13.278 -15.741 -17.138 1.00 89.31 174 TRP A C 1
ATOM 1383 O O . TRP A 1 174 ? 12.697 -16.784 -17.455 1.00 89.31 174 TRP A O 1
ATOM 1393 N N . LEU A 1 175 ? 14.092 -15.089 -17.961 1.00 92.12 175 LEU A N 1
ATOM 1394 C CA . LEU A 1 175 ? 14.445 -15.500 -19.312 1.00 92.12 175 LEU A CA 1
ATOM 1395 C C . LEU A 1 175 ? 15.966 -15.549 -19.440 1.00 92.12 175 LEU A C 1
ATOM 1397 O O . LEU A 1 175 ? 16.657 -14.740 -18.818 1.00 92.12 175 LEU A O 1
ATOM 1401 N N . ASP A 1 176 ? 16.476 -16.447 -20.280 1.00 89.06 176 ASP A N 1
ATOM 1402 C CA . ASP A 1 176 ? 17.851 -16.302 -20.768 1.00 89.06 176 ASP A CA 1
ATOM 1403 C C . ASP A 1 176 ? 17.962 -15.056 -21.657 1.00 89.06 176 ASP A C 1
ATOM 1405 O O . ASP A 1 176 ? 16.981 -14.625 -22.275 1.00 89.06 176 ASP A O 1
ATOM 1409 N N . ASN A 1 177 ? 19.172 -14.502 -21.771 1.00 89.00 177 ASN A N 1
ATOM 1410 C CA . ASN A 1 177 ? 19.433 -13.440 -22.733 1.00 89.00 177 ASN A CA 1
ATOM 1411 C C . ASN A 1 177 ? 19.228 -13.966 -24.160 1.00 89.00 177 ASN A C 1
ATOM 1413 O O . ASN A 1 177 ? 20.048 -14.709 -24.703 1.00 89.00 177 ASN A O 1
ATOM 1417 N N . VAL A 1 178 ? 18.120 -13.558 -24.774 1.00 87.56 178 VAL A N 1
ATOM 1418 C CA . VAL A 1 178 ? 17.675 -14.039 -26.085 1.00 87.56 178 VAL A CA 1
ATOM 1419 C C . VAL A 1 178 ? 18.687 -13.701 -27.183 1.00 87.56 178 VAL A C 1
ATOM 1421 O O . VAL A 1 178 ? 18.798 -14.435 -28.166 1.00 87.56 178 VAL A O 1
ATOM 1424 N N . GLU A 1 179 ? 19.459 -12.625 -27.019 1.00 85.50 179 GLU A N 1
ATOM 1425 C CA . GLU A 1 179 ? 20.502 -12.257 -27.975 1.00 85.50 179 GLU A CA 1
ATOM 1426 C C . GLU A 1 179 ? 21.659 -13.257 -27.984 1.00 85.50 179 GLU A C 1
ATOM 1428 O O . GLU A 1 179 ? 22.199 -13.534 -29.057 1.00 85.50 179 GLU A O 1
ATOM 1433 N N . ASP A 1 180 ? 21.978 -13.850 -26.836 1.00 90.25 180 ASP A N 1
ATOM 1434 C CA . ASP A 1 180 ? 23.072 -14.810 -26.697 1.00 90.25 180 ASP A CA 1
ATOM 1435 C C . ASP A 1 180 ? 22.626 -16.209 -27.125 1.00 90.25 180 ASP A C 1
ATOM 1437 O O . ASP A 1 180 ? 23.300 -16.879 -27.909 1.00 90.25 180 ASP A O 1
ATOM 1441 N N . VAL A 1 181 ? 21.459 -16.652 -26.645 1.00 89.25 181 VAL A N 1
ATOM 1442 C CA . VAL A 1 181 ? 20.992 -18.034 -26.852 1.00 89.25 181 VAL A CA 1
ATOM 1443 C C . VAL A 1 181 ? 20.148 -18.227 -28.114 1.00 89.25 181 VAL A C 1
ATOM 1445 O O . VAL A 1 181 ? 19.855 -19.366 -28.472 1.00 89.25 181 VAL A O 1
ATOM 1448 N N . LYS A 1 182 ? 19.747 -17.138 -28.788 1.00 92.38 182 LYS A N 1
ATOM 1449 C CA . LYS A 1 182 ? 18.899 -17.126 -30.000 1.00 92.38 182 LYS A CA 1
ATOM 1450 C C . LYS A 1 182 ? 17.583 -17.909 -29.862 1.00 92.38 182 LYS A C 1
ATOM 1452 O O . LYS A 1 182 ? 17.003 -18.347 -30.852 1.00 92.38 182 LYS A O 1
ATOM 1457 N N . GLU A 1 183 ? 17.095 -18.062 -28.635 1.00 90.62 183 GLU A N 1
ATOM 1458 C CA . GLU A 1 183 ? 15.899 -18.825 -28.289 1.00 90.62 183 GLU A CA 1
ATOM 1459 C C . GLU A 1 183 ? 15.225 -18.203 -27.057 1.00 90.62 183 GLU A C 1
ATOM 1461 O O . GLU A 1 183 ? 15.897 -17.761 -26.127 1.00 90.62 183 GLU A O 1
ATOM 1466 N N . VAL A 1 184 ? 13.890 -18.183 -27.012 1.00 89.62 184 VAL A N 1
ATOM 1467 C CA . VAL A 1 184 ? 13.157 -17.676 -25.841 1.00 89.62 184 VAL A CA 1
ATOM 1468 C C . VAL A 1 184 ? 13.007 -18.784 -24.801 1.00 89.62 184 VAL A C 1
ATOM 1470 O O . VAL A 1 184 ? 12.010 -19.512 -24.787 1.00 89.62 184 VAL A O 1
ATOM 1473 N N . ARG A 1 185 ? 13.998 -18.901 -23.916 1.00 92.31 185 ARG A N 1
ATOM 1474 C CA . ARG A 1 185 ? 14.004 -19.863 -22.806 1.00 92.31 185 ARG A CA 1
ATOM 1475 C C . ARG A 1 185 ? 13.492 -19.198 -21.540 1.00 92.31 185 ARG A C 1
ATOM 1477 O O . ARG A 1 185 ? 14.090 -18.239 -21.067 1.00 92.31 185 ARG A O 1
ATOM 1484 N N . ARG A 1 186 ? 12.365 -19.694 -21.029 1.00 94.12 186 ARG A N 1
ATOM 1485 C CA . ARG A 1 186 ? 11.684 -19.176 -19.837 1.00 94.12 186 ARG A CA 1
ATOM 1486 C C . ARG A 1 186 ? 11.882 -20.116 -18.667 1.00 94.12 186 ARG A C 1
ATOM 1488 O O . ARG A 1 186 ? 11.834 -21.339 -18.828 1.00 94.12 186 ARG A O 1
ATOM 1495 N N . TYR A 1 187 ? 11.977 -19.527 -17.491 1.00 94.56 187 TYR A N 1
ATOM 1496 C CA . TYR A 1 187 ? 12.117 -20.245 -16.244 1.00 94.56 187 TYR A CA 1
ATOM 1497 C C . TYR A 1 187 ? 11.216 -19.644 -15.174 1.00 94.56 187 TYR A C 1
ATOM 1499 O O . TYR A 1 187 ? 10.852 -18.470 -15.233 1.00 94.56 187 TYR A O 1
ATOM 1507 N N . LEU A 1 188 ? 10.849 -20.472 -14.203 1.00 93.38 188 LEU A N 1
ATOM 1508 C CA . LEU A 1 188 ? 10.024 -20.094 -13.065 1.00 93.38 188 LEU A CA 1
ATOM 1509 C C . LEU A 1 188 ? 10.545 -20.793 -11.817 1.00 93.38 188 LEU A C 1
ATOM 1511 O O . LEU A 1 188 ? 10.793 -21.994 -11.832 1.00 93.38 188 LEU A O 1
ATOM 1515 N N . ILE A 1 189 ? 10.662 -20.066 -10.715 1.00 91.31 189 ILE A N 1
ATOM 1516 C CA . ILE A 1 189 ? 10.907 -20.637 -9.395 1.00 91.31 189 ILE A CA 1
ATOM 1517 C C . ILE A 1 189 ? 9.842 -20.128 -8.440 1.00 91.31 189 ILE A C 1
ATOM 1519 O O . ILE A 1 189 ? 9.480 -18.951 -8.440 1.00 91.31 189 ILE A O 1
ATOM 1523 N N . ILE A 1 190 ? 9.329 -21.039 -7.627 1.00 89.38 190 ILE A N 1
ATOM 1524 C CA . ILE A 1 190 ? 8.394 -20.707 -6.563 1.00 89.38 190 ILE A CA 1
ATOM 1525 C C . ILE A 1 190 ? 9.248 -20.362 -5.344 1.00 89.38 190 ILE A C 1
ATOM 1527 O O . ILE A 1 190 ? 9.809 -21.250 -4.708 1.00 89.38 190 ILE A O 1
ATOM 1531 N N . LYS A 1 191 ? 9.402 -19.066 -5.057 1.00 79.81 191 LYS A N 1
ATOM 1532 C CA . LYS A 1 191 ? 10.200 -18.569 -3.925 1.00 79.81 191 LYS A CA 1
ATOM 1533 C C . LYS A 1 191 ? 9.495 -18.788 -2.588 1.00 79.81 191 LYS A C 1
ATOM 1535 O O . LYS A 1 191 ? 10.149 -18.919 -1.556 1.00 79.81 191 LYS A O 1
ATOM 1540 N N . LYS A 1 192 ? 8.162 -18.804 -2.600 1.00 78.44 192 LYS A N 1
ATOM 1541 C CA . LYS A 1 192 ? 7.326 -18.996 -1.415 1.00 78.44 192 LYS A CA 1
ATOM 1542 C C . LYS A 1 192 ? 5.988 -19.590 -1.828 1.00 78.44 192 LYS A C 1
ATOM 1544 O O . LYS A 1 192 ? 5.460 -19.220 -2.867 1.00 78.44 192 LYS A O 1
ATOM 1549 N N . MET A 1 193 ? 5.437 -20.447 -0.981 1.00 78.75 193 MET A N 1
ATOM 1550 C CA . MET A 1 193 ? 4.014 -20.791 -0.935 1.00 78.75 193 MET A CA 1
ATOM 1551 C C . MET A 1 193 ? 3.633 -20.934 0.525 1.00 78.75 193 MET A C 1
ATOM 1553 O O . MET A 1 193 ? 4.348 -21.615 1.270 1.00 78.75 193 MET A O 1
ATOM 1557 N N . ARG A 1 194 ? 2.525 -20.325 0.945 1.00 63.56 194 ARG A N 1
ATOM 1558 C CA . ARG A 1 194 ? 1.889 -20.700 2.211 1.00 63.56 194 ARG A CA 1
ATOM 1559 C C . ARG A 1 194 ? 0.852 -21.794 1.955 1.00 63.56 194 ARG A C 1
ATOM 1561 O O . ARG A 1 194 ? 0.338 -21.936 0.856 1.00 63.56 194 ARG A O 1
ATOM 1568 N N . MET A 1 195 ? 0.597 -22.614 2.975 1.00 48.69 195 MET A N 1
ATOM 1569 C CA . MET A 1 195 ? -0.436 -23.668 3.005 1.00 48.69 195 MET A CA 1
ATOM 1570 C C . MET A 1 195 ? -0.248 -24.877 2.069 1.00 48.69 195 MET A C 1
ATOM 1572 O O . MET A 1 195 ? -0.780 -25.942 2.374 1.00 48.69 195 MET A O 1
ATOM 1576 N N . THR A 1 196 ? 0.553 -24.788 1.004 1.00 66.25 196 THR A N 1
ATOM 1577 C CA . THR A 1 196 ? 0.847 -25.929 0.120 1.00 66.25 196 THR A CA 1
ATOM 1578 C C . THR A 1 196 ? 2.341 -26.179 -0.039 1.00 66.25 196 THR A C 1
ATOM 1580 O O . THR A 1 196 ? 3.134 -25.258 -0.256 1.00 66.25 196 THR A O 1
ATOM 1583 N N . ASN A 1 197 ? 2.733 -27.454 0.024 1.00 77.81 197 ASN A N 1
ATOM 1584 C CA . ASN A 1 197 ? 4.089 -27.855 -0.329 1.00 77.81 197 ASN A CA 1
ATOM 1585 C C . ASN A 1 197 ? 4.357 -27.534 -1.807 1.00 77.81 197 ASN A C 1
ATOM 1587 O O . ASN A 1 197 ? 3.487 -27.712 -2.657 1.00 77.81 197 ASN A O 1
ATOM 1591 N N . HIS A 1 198 ? 5.570 -27.092 -2.112 1.00 84.56 198 HIS A N 1
ATOM 1592 C CA . HIS A 1 198 ? 5.979 -26.729 -3.461 1.00 84.56 198 HIS A CA 1
ATOM 1593 C C . HIS A 1 198 ? 7.389 -27.233 -3.747 1.00 84.56 198 HIS A C 1
ATOM 1595 O O . HIS A 1 198 ? 8.203 -27.465 -2.851 1.00 84.56 198 HIS A O 1
ATOM 1601 N N . TYR A 1 199 ? 7.679 -27.412 -5.030 1.00 89.81 199 TYR A N 1
ATOM 1602 C CA . TYR A 1 199 ? 9.028 -27.717 -5.476 1.00 89.81 199 TYR A CA 1
ATOM 1603 C C . TYR A 1 199 ? 9.930 -26.496 -5.279 1.00 89.81 199 TYR A C 1
ATOM 1605 O O . TYR A 1 199 ? 9.565 -25.394 -5.677 1.00 89.81 199 TYR A O 1
ATOM 1613 N N . ARG A 1 200 ? 11.107 -26.709 -4.685 1.00 87.19 200 ARG A N 1
ATOM 1614 C CA . ARG A 1 200 ? 12.073 -25.646 -4.357 1.00 87.19 200 ARG A CA 1
ATOM 1615 C C . ARG A 1 200 ? 13.104 -25.381 -5.458 1.00 87.19 200 ARG A C 1
ATOM 1617 O O . ARG A 1 200 ? 13.939 -24.500 -5.304 1.00 87.19 200 ARG A O 1
ATOM 1624 N N . GLY A 1 201 ? 13.083 -26.175 -6.527 1.00 90.06 201 GLY A N 1
ATOM 1625 C CA . GLY A 1 201 ? 13.943 -25.987 -7.691 1.00 90.06 201 GLY A CA 1
ATOM 1626 C C . GLY A 1 201 ? 13.269 -25.145 -8.770 1.00 90.06 201 GLY A C 1
ATOM 1627 O O . GLY A 1 201 ? 12.071 -24.861 -8.716 1.00 90.06 201 GLY A O 1
ATOM 1628 N N . ALA A 1 202 ? 14.055 -24.773 -9.773 1.00 93.50 202 ALA A N 1
ATOM 1629 C CA . ALA A 1 202 ? 13.564 -24.068 -10.943 1.00 93.50 202 ALA A CA 1
ATOM 1630 C C . ALA A 1 202 ? 12.766 -24.998 -11.872 1.00 93.50 202 ALA A C 1
ATOM 1632 O O . ALA A 1 202 ? 13.036 -26.195 -11.986 1.00 93.50 202 ALA A O 1
ATOM 1633 N N . TYR A 1 203 ? 11.807 -24.425 -12.582 1.00 95.62 203 TYR A N 1
ATOM 1634 C CA . TYR A 1 203 ? 11.112 -25.037 -13.699 1.00 95.62 203 TYR A CA 1
ATOM 1635 C C . TYR A 1 203 ? 11.559 -24.375 -14.996 1.00 95.62 203 TYR A C 1
ATOM 1637 O O . TYR A 1 203 ? 11.693 -23.154 -15.046 1.00 95.62 203 TYR A O 1
ATOM 1645 N N . LYS A 1 204 ? 11.708 -25.161 -16.061 1.00 95.62 204 LYS A N 1
ATOM 1646 C CA . LYS A 1 204 ? 11.602 -24.655 -17.429 1.00 95.62 204 LYS A CA 1
ATOM 1647 C C . LYS A 1 204 ? 10.123 -24.475 -17.762 1.00 95.62 204 LYS A C 1
ATOM 1649 O O . LYS A 1 204 ? 9.303 -25.330 -17.415 1.00 95.62 204 LYS A O 1
ATOM 1654 N N . VAL A 1 205 ? 9.803 -23.366 -18.419 1.00 95.75 205 VAL A N 1
ATOM 1655 C CA . VAL A 1 205 ? 8.434 -22.978 -18.753 1.00 95.75 205 VAL A CA 1
ATOM 1656 C C . VAL A 1 205 ? 8.242 -22.996 -20.264 1.00 95.75 205 VAL A C 1
ATOM 1658 O O . VAL A 1 205 ? 8.868 -22.218 -20.984 1.00 95.75 205 VAL A O 1
ATOM 1661 N N . ASP A 1 206 ? 7.326 -23.840 -20.732 1.00 94.12 206 ASP A N 1
ATOM 1662 C CA . ASP A 1 206 ? 6.923 -23.919 -22.136 1.00 94.12 206 ASP A CA 1
ATOM 1663 C C . ASP A 1 206 ? 5.456 -23.496 -22.299 1.00 94.12 206 ASP A C 1
ATOM 1665 O O . ASP A 1 206 ? 4.625 -23.726 -21.420 1.00 94.12 206 ASP A O 1
ATOM 1669 N N . VAL A 1 207 ? 5.120 -22.882 -23.437 1.00 92.50 207 VAL A N 1
ATOM 1670 C CA . VAL A 1 207 ? 3.739 -22.511 -23.787 1.00 92.50 207 VAL A CA 1
ATOM 1671 C C . VAL A 1 207 ? 3.339 -23.301 -25.022 1.00 92.50 207 VAL A C 1
ATOM 1673 O O . VAL A 1 207 ? 3.851 -23.061 -26.115 1.00 92.50 207 VAL A O 1
ATOM 1676 N N . VAL A 1 208 ? 2.443 -24.269 -24.844 1.00 91.50 208 VAL A N 1
ATOM 1677 C CA . VAL A 1 208 ? 2.073 -25.220 -25.896 1.00 91.50 208 VAL A CA 1
ATOM 1678 C C . VAL A 1 208 ? 0.656 -24.917 -26.399 1.00 91.50 208 VAL A C 1
ATOM 1680 O O . VAL A 1 208 ? -0.278 -24.887 -25.588 1.00 91.50 208 VAL A O 1
ATOM 1683 N N . PRO A 1 209 ? 0.452 -24.725 -27.720 1.00 90.25 209 PRO A N 1
ATOM 1684 C CA . PRO A 1 209 ? -0.873 -24.508 -28.296 1.00 90.25 209 PRO A CA 1
ATOM 1685 C C . PRO A 1 209 ? -1.874 -25.586 -27.863 1.00 90.25 209 PRO A C 1
ATOM 1687 O O . PRO A 1 209 ? -1.593 -26.781 -27.940 1.00 90.25 209 PRO A O 1
ATOM 1690 N N . GLY A 1 210 ? -3.034 -25.156 -27.365 1.00 91.69 210 GLY A N 1
ATOM 1691 C CA . GLY A 1 210 ? -4.089 -26.050 -26.876 1.00 91.69 210 GLY A CA 1
ATOM 1692 C C . GLY A 1 210 ? -3.824 -26.721 -25.520 1.00 91.69 210 GLY A C 1
ATOM 1693 O O . GLY A 1 210 ? -4.703 -27.427 -25.038 1.00 91.69 210 GLY A O 1
ATOM 1694 N N . LYS A 1 211 ? -2.658 -26.511 -24.888 1.00 89.25 211 LYS A N 1
ATOM 1695 C CA . LYS A 1 211 ? -2.342 -27.039 -23.542 1.00 89.25 211 LYS A CA 1
ATOM 1696 C C . LYS A 1 211 ? -2.013 -25.958 -22.508 1.00 89.25 211 LYS A C 1
ATOM 1698 O O . LYS A 1 211 ? -2.160 -26.211 -21.320 1.00 89.25 211 LYS A O 1
ATOM 1703 N N . GLY A 1 212 ? -1.587 -24.772 -22.944 1.00 89.75 212 GLY A N 1
ATOM 1704 C CA . GLY A 1 212 ? -1.214 -23.673 -22.051 1.00 89.75 212 GLY A CA 1
ATOM 1705 C C . GLY A 1 212 ? 0.212 -23.804 -21.508 1.00 89.75 212 GLY A C 1
ATOM 1706 O O . GLY A 1 212 ? 1.109 -24.261 -22.221 1.00 89.75 212 GLY A O 1
ATOM 1707 N N . LEU A 1 213 ? 0.417 -23.356 -20.265 1.00 89.62 213 LEU A N 1
ATOM 1708 C CA . LEU A 1 213 ? 1.706 -23.378 -19.567 1.00 89.62 213 LEU A CA 1
ATOM 1709 C C . LEU A 1 213 ? 2.059 -24.793 -19.094 1.00 89.62 213 LEU A C 1
ATOM 1711 O O . LEU A 1 213 ? 1.320 -25.405 -18.326 1.00 89.62 213 LEU A O 1
ATOM 1715 N N . ILE A 1 214 ? 3.220 -25.284 -19.518 1.00 94.94 214 ILE A N 1
ATOM 1716 C CA . ILE A 1 214 ? 3.787 -26.567 -19.102 1.00 94.94 214 ILE A CA 1
ATOM 1717 C C . ILE A 1 214 ? 5.063 -26.304 -18.298 1.00 94.94 214 ILE A C 1
ATOM 1719 O O . ILE A 1 214 ? 5.966 -25.608 -18.763 1.00 94.94 214 ILE A O 1
ATOM 1723 N N . LEU A 1 215 ? 5.131 -26.865 -17.086 1.00 93.88 215 LEU A N 1
ATOM 1724 C CA . LEU A 1 215 ? 6.262 -26.717 -16.167 1.00 93.88 215 LEU A CA 1
ATOM 1725 C C . LEU A 1 215 ? 7.082 -28.009 -16.108 1.00 93.88 215 LEU A C 1
ATOM 1727 O O . LEU A 1 215 ? 6.575 -29.054 -15.697 1.00 93.88 215 LEU A O 1
ATOM 1731 N N . THR A 1 216 ? 8.368 -27.924 -16.446 1.00 95.56 216 THR A N 1
ATOM 1732 C CA . THR A 1 216 ? 9.307 -29.055 -16.372 1.00 95.56 216 THR A CA 1
ATOM 1733 C C . THR A 1 216 ? 10.352 -28.789 -15.295 1.00 95.56 216 THR A C 1
ATOM 1735 O O . THR A 1 216 ? 11.056 -27.789 -15.368 1.00 95.56 216 THR A O 1
ATOM 1738 N N . LYS A 1 217 ? 10.470 -29.662 -14.286 1.00 95.00 217 LYS A N 1
ATOM 1739 C CA . LYS A 1 217 ? 11.463 -29.501 -13.206 1.00 95.00 217 LYS A CA 1
ATOM 1740 C C . LYS A 1 217 ? 12.881 -29.560 -13.775 1.00 95.00 217 LYS A C 1
ATOM 1742 O O . LYS A 1 217 ? 13.229 -30.542 -14.429 1.00 95.00 217 LYS A O 1
ATOM 1747 N N . LEU A 1 218 ? 13.694 -28.548 -13.493 1.00 89.62 218 LEU A N 1
ATOM 1748 C CA . LEU A 1 218 ? 15.126 -28.596 -13.752 1.00 89.62 218 LEU A CA 1
ATOM 1749 C C . LEU A 1 218 ? 15.787 -29.385 -12.626 1.00 89.62 218 LEU A C 1
ATOM 1751 O O . LEU A 1 218 ? 15.646 -29.035 -11.456 1.00 89.62 218 LEU A O 1
ATOM 1755 N N . GLN A 1 219 ? 16.461 -30.479 -12.970 1.00 77.38 219 GLN A N 1
ATOM 1756 C CA . GLN A 1 219 ? 17.271 -31.198 -11.993 1.00 77.38 219 GLN A CA 1
ATOM 1757 C C . GLN A 1 219 ? 18.478 -30.334 -11.619 1.00 77.38 219 GLN A C 1
ATOM 1759 O O . GLN A 1 219 ? 19.098 -29.733 -12.497 1.00 77.38 219 GLN A O 1
ATOM 1764 N N . VAL A 1 220 ? 18.741 -30.253 -10.315 1.00 58.59 220 VAL A N 1
ATOM 1765 C CA . VAL A 1 220 ? 19.957 -29.662 -9.742 1.00 58.59 220 VAL A CA 1
ATOM 1766 C C . VAL A 1 220 ? 21.039 -30.727 -9.723 1.00 58.59 220 VAL A C 1
ATOM 1768 O O . VAL A 1 220 ? 20.690 -31.872 -9.349 1.00 58.59 220 VAL A O 1
#

Foldseek 3Di:
DDDDLVVVQVVQVVPFDWDDDPFKIKTFDDPDWFWAADQVFQFIATFDFGMKMKGFDFFWWKWFAWPVGFIDIDGQQWWFWFADPNHIDIDGNVRDDQQGWTWFWDQDPDDDPGRTGTDITGGHDMDGPGTDGGMDMFTQTPPRQWGHDSRTITHTNPGDDPQPPPAQWGKDKDFDPCVVVVDTWIKIATPDHPPDDDDRAMWTWDQDVPPGIDTHGDDD

Sequence (220 aa):
YEVAIEDLFNELLRSSNLIRTKDYDLVNTDGIYTLSLNPKNLTINWCSVYAVVRHRSSSYLYEVVLDDGNSLKVTEDHSLFTLDDGVVEVVKVSDLRVGDYVLVADVGTSEHIHYGTGVLRRVSDIRFIGVVDGYVYDLSVEPYENYVANNIVVHNSTFGFGLEHIADGIFHLWLDNVEDVKEVRRYLIIKKMRMTNHYRGAYKVDVVPGKGLILTKLQV

Secondary structure (DSSP, 8-state):
----HHHHHHHHTTTSPEEE-SS-EEEEEEEEEEEEE-TTT-EEEEEEEEEEEEEEE-PEEEEEEETTS-EEEEETT-EEEEEETTEEEEEETTT--TT-EEEEEE--S--TT-SEEEEEEEEEEEEEEEE--EEEEEEEEETTSEEEETTEEEEP---SSS---SSSEEEEEEE--HHHHSS--EEEEEEEESSS----SEEEEEEETTTEEEEEEPP-

pLDDT: mean 85.13, std 13.55, range [36.62, 97.88]